Protein AF-A0A316LCI4-F1 (afdb_monomer)

Sequence (283 aa):
MISRKELQYVSTHTKDVPFPGINYAAEVMENLHAAFKAYEQKYQDKSYNFILSNGEEFTFEILAKNIAHLLGINYKGILSDYMEPVRSNLLGIKPGETVTSYDVLKIIIDRAEDIIKHDATDKSRTLLNYYKIMIRCIAFSKLSTFETFDFGCINFNKEIYHGKGLTFQGASTKFLFTPSDETITPYFMMGLKQTDEGLYIPETIMAPENFSRYLIEQTLLLPIQVIISNNDELNKICATPSEKLSLLNMYKNLIEVYKTNSFIDVFADYESTLRENKKRVVH

Secondary structure (DSSP, 8-state):
---HHHHHHHHS-GGGSPP--HHHHHHHHHHHHHHHHHHHHHTTT-EEEEEETTS-EEEE---HHHHHHHTT--HHHHTSGGGHHHIIIII---TT----HHHHHHHHHHTHHHHHHHHHH-SSS----HHHHHHHHHHHHHTS--TT---EEEE--HHHHHHTT----S---EEEEEE-S-TT--EEEEEEEE-TTS-EEEEEEE--TTGGGGTTT-EEE-EEEEEEE-SS-EEEEE--HHHHHHHHHHHHHHHHHHT---EE---SSHHHHHHHHHHHT--

Solvent-accessible surface area (backbone atoms only — not comparable to full-atom values): 15568 Å² total; per-residue (Å²): 132,78,49,74,68,46,58,60,44,47,80,46,58,41,60,81,47,80,74,82,48,71,69,57,46,50,53,28,50,53,42,46,46,52,39,50,51,49,37,60,74,62,32,54,80,30,41,37,36,39,32,31,24,64,69,53,71,50,41,37,39,62,52,62,75,39,50,27,52,42,43,41,46,58,50,70,62,53,71,29,77,91,30,42,75,52,30,34,74,74,66,64,52,51,92,91,60,91,73,54,46,43,55,53,44,50,50,51,59,78,38,40,71,63,50,51,58,45,39,73,70,40,62,88,72,32,80,70,41,53,55,28,24,39,56,18,22,56,43,44,58,77,66,58,71,79,79,74,46,71,50,43,34,34,49,45,53,64,66,61,40,41,74,71,78,44,88,77,90,72,74,49,43,34,32,42,31,30,77,43,97,28,91,62,27,51,35,29,37,37,29,26,21,70,45,99,86,62,43,28,33,66,74,41,54,49,64,45,71,62,57,60,70,77,39,51,66,22,42,34,35,43,63,44,34,40,36,40,32,44,99,88,49,77,49,79,48,66,55,46,71,65,39,48,51,52,46,53,50,51,53,52,48,50,36,64,76,60,68,38,76,45,45,77,47,58,70,65,65,53,54,53,50,53,54,53,54,62,60,66,76,70,125

pLDDT: mean 88.94, std 10.48, range [33.53, 98.56]

Mean predicted aligned error: 5.85 Å

Radius of gyration: 20.57 Å; Cα contacts (8 Å, |Δi|>4): 480; chains: 1; bounding box: 44×46×74 Å

Nearest PDB structures (foldseek):
  5lg4-assembly1_C  TM=3.396E-01  e=2.473E-01  Saccharomyces cerevisiae S288C
  7ea4-assembly1_A  TM=1.913E-01  e=1.981E+00  Cupriavidus sp. P4-10-C
  5il6-assembly1_A  TM=2.596E-01  e=3.332E+00  Pseudomonas protegens Pf-5

Foldseek 3Di:
DDDPVLQVLLPPDQLVADQPDLVLLVVLLVLLVVLVVLCVPFAPQKKKWFQWQQRDIAIEHADLLRSLVLLPFPVVLCPDPVNQVVCCPQQVQHPPRDAGSNRVSVSCSVRSVSLSVCLNPDSPNRRDSSSNNNQSSVLSVQVRHCQLQQKWKWQFDQVQLVVVVHDDPDQFRMKIKHADPDPQQRIKIWGWHADPVRHTYTPYIDRDSCVLSRQAQIEIIGTAKMWMDHPPDIDIHGDDLVSLVVVVVVVVVSCVVSVHPYHYNRPDDSVVSVVVVVVVPPD

Structure (mmCIF, N/CA/C/O backbone):
data_AF-A0A316LCI4-F1
#
_entry.id   AF-A0A316LCI4-F1
#
loop_
_atom_site.group_PDB
_atom_site.id
_atom_site.type_symbol
_atom_site.label_atom_id
_atom_site.label_alt_id
_atom_site.label_comp_id
_atom_site.label_asym_id
_atom_site.label_entity_id
_atom_site.label_seq_id
_atom_site.pdbx_PDB_ins_code
_atom_site.Cartn_x
_atom_site.Cartn_y
_atom_site.Cartn_z
_atom_site.occupancy
_atom_site.B_iso_or_equiv
_atom_site.auth_seq_id
_atom_site.auth_comp_id
_atom_site.auth_asym_id
_atom_site.auth_atom_id
_atom_site.pdbx_PDB_model_num
ATOM 1 N N . MET A 1 1 ? 16.524 -0.097 7.262 1.00 71.19 1 MET A N 1
ATOM 2 C CA . MET A 1 1 ? 16.651 1.294 7.723 1.00 71.19 1 MET A CA 1
ATOM 3 C C . MET A 1 1 ? 16.455 2.212 6.535 1.00 71.19 1 MET A C 1
ATOM 5 O O . MET A 1 1 ? 17.367 2.373 5.731 1.00 71.19 1 MET A O 1
ATOM 9 N N . ILE A 1 2 ? 15.252 2.755 6.412 1.00 83.44 2 ILE A N 1
ATOM 10 C CA . ILE A 1 2 ? 14.843 3.715 5.395 1.00 83.44 2 ILE A CA 1
ATOM 11 C C . ILE A 1 2 ? 15.422 5.076 5.780 1.00 83.44 2 ILE A C 1
ATOM 13 O O . ILE A 1 2 ? 15.211 5.580 6.884 1.00 83.44 2 ILE A O 1
ATOM 17 N N . SER A 1 3 ? 16.155 5.694 4.864 1.00 87.19 3 SER A N 1
ATOM 18 C CA . SER A 1 3 ? 16.696 7.037 5.039 1.00 87.19 3 SER A CA 1
ATOM 19 C C . SER A 1 3 ? 15.722 8.117 4.566 1.00 87.19 3 SER A C 1
ATOM 21 O O . SER A 1 3 ? 14.868 7.913 3.701 1.00 87.19 3 SER A O 1
ATOM 23 N N . ARG A 1 4 ? 15.890 9.339 5.086 1.00 87.31 4 ARG A N 1
ATOM 24 C CA . ARG A 1 4 ? 15.049 10.484 4.699 1.00 87.31 4 ARG A CA 1
ATOM 25 C C . ARG A 1 4 ? 15.149 10.800 3.209 1.00 87.31 4 ARG A C 1
ATOM 27 O O . ARG A 1 4 ? 14.182 11.227 2.590 1.00 87.31 4 ARG A O 1
ATOM 34 N N . LYS A 1 5 ? 16.328 10.564 2.635 1.00 88.75 5 LYS A N 1
ATOM 35 C CA . LYS A 1 5 ? 16.589 10.753 1.210 1.00 88.75 5 LYS A CA 1
ATOM 36 C C . LYS A 1 5 ? 15.813 9.747 0.357 1.00 88.75 5 LYS A C 1
ATOM 38 O O . LYS A 1 5 ? 15.274 10.130 -0.673 1.00 88.75 5 LYS A O 1
ATOM 43 N N . GLU A 1 6 ? 15.695 8.497 0.801 1.00 89.25 6 GLU A N 1
ATOM 44 C CA . GLU A 1 6 ? 14.884 7.491 0.104 1.00 89.25 6 GLU A CA 1
ATOM 45 C C . GLU A 1 6 ? 13.399 7.863 0.107 1.00 89.25 6 GLU A C 1
ATOM 47 O O . GLU A 1 6 ? 12.746 7.763 -0.930 1.00 89.25 6 GLU A O 1
ATOM 52 N N . LEU A 1 7 ? 12.879 8.392 1.220 1.00 89.31 7 LEU A N 1
ATOM 53 C CA . LEU A 1 7 ? 11.493 8.873 1.292 1.00 89.31 7 LEU A CA 1
ATOM 54 C C . LEU A 1 7 ? 11.208 10.021 0.322 1.00 89.31 7 LEU A C 1
ATOM 56 O O . LEU A 1 7 ? 10.153 10.037 -0.313 1.00 89.31 7 LEU A O 1
ATOM 60 N N . GLN A 1 8 ? 12.158 10.939 0.137 1.00 90.31 8 GLN A N 1
ATOM 61 C CA . GLN A 1 8 ? 12.037 12.013 -0.857 1.00 90.31 8 GLN A CA 1
ATOM 62 C C . GLN A 1 8 ? 11.912 11.465 -2.288 1.00 90.31 8 GLN A C 1
ATOM 64 O O . GLN A 1 8 ? 11.202 12.039 -3.117 1.00 90.31 8 GLN A O 1
ATOM 69 N N . TYR A 1 9 ? 12.529 10.320 -2.587 1.00 92.62 9 TYR A N 1
ATOM 70 C CA . TYR A 1 9 ? 12.403 9.690 -3.901 1.00 92.62 9 TYR A CA 1
ATOM 71 C C . TYR A 1 9 ? 11.062 8.990 -4.113 1.00 92.62 9 TYR A C 1
ATOM 73 O O . TYR A 1 9 ? 10.647 8.826 -5.261 1.00 92.62 9 TYR A O 1
ATOM 81 N N . VAL A 1 10 ? 10.330 8.636 -3.052 1.00 89.06 10 VAL A N 1
ATOM 82 C CA . VAL A 1 10 ? 9.019 7.973 -3.170 1.00 89.06 10 VAL A CA 1
ATOM 83 C C . VAL A 1 10 ? 8.005 8.858 -3.894 1.00 89.06 10 VAL A C 1
ATOM 85 O O . VAL A 1 10 ? 7.238 8.362 -4.713 1.00 89.06 10 VAL A O 1
ATOM 88 N N . SER A 1 11 ? 7.984 10.165 -3.650 1.00 84.19 11 SER A N 1
ATOM 89 C CA . SER A 1 11 ? 7.065 11.086 -4.341 1.00 84.19 11 SER A CA 1
ATOM 90 C C . SER A 1 11 ? 7.606 11.604 -5.677 1.00 84.19 11 SER A C 1
ATOM 92 O O . SER A 1 11 ? 6.854 12.189 -6.455 1.00 84.19 11 SER A O 1
ATOM 94 N N . THR A 1 12 ? 8.883 11.358 -5.972 1.00 89.38 12 THR A N 1
ATOM 95 C CA . THR A 1 12 ? 9.561 11.858 -7.172 1.00 89.38 12 THR A CA 1
ATOM 96 C C . THR A 1 12 ? 9.212 11.021 -8.413 1.00 89.38 12 THR A C 1
ATOM 98 O O . THR A 1 12 ? 8.957 9.809 -8.342 1.00 89.38 12 THR A O 1
ATOM 101 N N . HIS A 1 13 ? 9.161 11.677 -9.576 1.00 85.81 13 HIS A N 1
ATOM 102 C CA . HIS A 1 13 ? 8.916 11.019 -10.857 1.00 85.81 13 HIS A CA 1
ATOM 103 C C . HIS A 1 13 ? 10.091 10.098 -11.220 1.00 85.81 13 HIS A C 1
ATOM 105 O O . HIS A 1 13 ? 11.239 10.471 -11.020 1.00 85.81 13 HIS A O 1
ATOM 111 N N . THR A 1 14 ? 9.825 8.912 -11.782 1.00 87.69 14 THR A N 1
ATOM 112 C CA . THR A 1 14 ? 10.840 7.855 -11.980 1.00 87.69 14 THR A CA 1
ATOM 113 C C . THR A 1 14 ? 12.127 8.339 -12.658 1.00 87.69 14 THR A C 1
ATOM 115 O O . THR A 1 14 ? 13.210 8.057 -12.167 1.00 87.69 14 THR A O 1
ATOM 118 N N . LYS A 1 15 ? 12.007 9.125 -13.734 1.00 83.56 15 LYS A N 1
ATOM 119 C CA . LYS A 1 15 ? 13.141 9.697 -14.484 1.00 83.56 15 LYS A CA 1
ATOM 120 C C . LYS A 1 15 ? 14.059 10.628 -13.668 1.00 83.56 15 LYS A C 1
ATOM 122 O O . LYS A 1 15 ? 15.204 10.835 -14.046 1.00 83.56 15 LYS A O 1
ATOM 127 N N . ASP A 1 16 ? 13.540 11.223 -12.594 1.00 88.75 16 ASP A N 1
ATOM 128 C CA . ASP A 1 16 ? 14.247 12.212 -11.771 1.00 88.75 16 ASP A CA 1
ATOM 129 C C . ASP A 1 16 ? 14.875 11.559 -10.522 1.00 88.75 16 ASP A C 1
ATOM 131 O O . ASP A 1 16 ? 15.477 12.233 -9.685 1.00 88.75 16 ASP A O 1
ATOM 135 N N . VAL A 1 17 ? 14.736 10.237 -10.382 1.00 91.81 17 VAL A N 1
ATOM 136 C CA . VAL A 1 17 ? 15.286 9.452 -9.277 1.00 91.81 17 VAL A CA 1
ATOM 137 C C . VAL A 1 17 ? 16.586 8.782 -9.726 1.00 91.81 17 VAL A C 1
ATOM 139 O O . VAL A 1 17 ? 16.614 8.144 -10.778 1.00 91.81 17 VAL A O 1
ATOM 142 N N . PRO A 1 18 ? 17.683 8.891 -8.955 1.00 92.56 18 PRO A N 1
ATOM 143 C CA . PRO A 1 18 ? 18.926 8.222 -9.311 1.00 92.56 18 PRO A CA 1
ATOM 144 C C . PRO A 1 18 ? 18.785 6.702 -9.212 1.00 92.56 18 PRO A C 1
ATOM 146 O O . PRO A 1 18 ? 18.167 6.181 -8.285 1.00 92.56 18 PRO A O 1
ATOM 149 N N . PHE A 1 19 ? 19.429 5.987 -10.134 1.00 95.12 19 PHE A N 1
ATOM 150 C CA . PHE A 1 19 ? 19.558 4.537 -10.040 1.00 95.12 19 PHE A CA 1
ATOM 151 C C . PHE A 1 19 ? 20.345 4.159 -8.766 1.00 95.12 19 PHE A C 1
ATOM 153 O O . PHE A 1 19 ? 21.436 4.700 -8.556 1.00 95.12 19 PHE A O 1
ATOM 160 N N . PRO A 1 20 ? 19.833 3.246 -7.918 1.00 94.56 20 PRO A N 1
ATOM 161 C CA . PRO A 1 20 ? 20.415 2.968 -6.601 1.00 94.56 20 PRO A CA 1
ATOM 162 C C . PRO A 1 20 ? 21.668 2.078 -6.646 1.00 94.56 20 PRO A C 1
ATOM 164 O O . PRO A 1 20 ? 22.324 1.890 -5.624 1.00 94.56 20 PRO A O 1
ATOM 167 N N . GLY A 1 21 ? 22.004 1.526 -7.814 1.00 96.06 21 GLY A N 1
ATOM 168 C CA . GLY A 1 21 ? 23.019 0.487 -7.971 1.00 96.06 21 GLY A CA 1
ATOM 169 C C . GLY A 1 21 ? 22.390 -0.901 -8.100 1.00 96.06 21 GLY A C 1
ATOM 170 O O . GLY A 1 21 ? 21.294 -1.154 -7.605 1.00 96.06 21 GLY A O 1
ATOM 171 N N . ILE A 1 22 ? 23.101 -1.805 -8.781 1.00 97.38 22 ILE A N 1
ATOM 172 C CA . ILE A 1 22 ? 22.582 -3.124 -9.180 1.00 97.38 22 ILE A CA 1
ATOM 173 C C . ILE A 1 22 ? 22.151 -3.958 -7.967 1.00 97.38 22 ILE A C 1
ATOM 175 O O . ILE A 1 22 ? 21.084 -4.557 -8.003 1.00 97.38 22 ILE A O 1
ATOM 179 N N . ASN A 1 23 ? 22.932 -3.952 -6.882 1.00 97.50 23 ASN A N 1
ATOM 180 C CA . ASN A 1 23 ? 22.638 -4.768 -5.700 1.00 97.50 23 ASN A CA 1
ATOM 181 C C . ASN A 1 23 ? 21.333 -4.346 -5.013 1.00 97.50 23 ASN A C 1
ATOM 183 O O . ASN A 1 23 ? 20.490 -5.190 -4.736 1.00 97.50 23 ASN A O 1
ATOM 187 N N . TYR A 1 24 ? 21.140 -3.039 -4.800 1.00 96.88 24 TYR A N 1
ATOM 188 C CA . TYR A 1 24 ? 19.895 -2.523 -4.228 1.00 96.88 24 TYR A CA 1
ATOM 189 C C . TYR A 1 24 ? 18.719 -2.799 -5.170 1.00 96.88 24 TYR A C 1
ATOM 191 O O . TYR A 1 24 ? 17.654 -3.213 -4.736 1.00 96.88 24 TYR A O 1
ATOM 199 N N . ALA A 1 25 ? 18.908 -2.603 -6.479 1.00 98.06 25 ALA A N 1
ATOM 200 C CA . ALA A 1 25 ? 17.871 -2.876 -7.467 1.00 98.06 25 ALA A CA 1
ATOM 201 C C . ALA A 1 25 ? 17.444 -4.357 -7.472 1.00 98.06 25 ALA A C 1
ATOM 203 O O . ALA A 1 25 ? 16.250 -4.639 -7.528 1.00 98.06 25 ALA A O 1
ATOM 204 N N . ALA A 1 26 ? 18.391 -5.292 -7.352 1.00 98.31 26 ALA A N 1
ATOM 205 C CA . ALA A 1 26 ? 18.110 -6.722 -7.243 1.00 98.31 26 ALA A CA 1
ATOM 206 C C . ALA A 1 26 ? 17.319 -7.055 -5.967 1.00 98.31 26 ALA A C 1
ATOM 208 O O . ALA A 1 26 ? 16.273 -7.694 -6.053 1.00 98.31 26 ALA A O 1
ATOM 209 N N . GLU A 1 27 ? 17.743 -6.531 -4.813 1.00 98.12 27 GLU A N 1
ATOM 210 C CA . GLU A 1 27 ? 17.030 -6.696 -3.537 1.00 98.12 27 GLU A CA 1
ATOM 211 C C . GLU A 1 27 ? 15.587 -6.163 -3.615 1.00 98.12 27 GLU A C 1
ATOM 213 O O . GLU A 1 27 ? 14.647 -6.773 -3.101 1.00 98.12 27 GLU A O 1
ATOM 218 N N . VAL A 1 28 ? 15.377 -5.038 -4.303 1.00 98.19 28 VAL A N 1
ATOM 219 C CA . VAL A 1 28 ? 14.035 -4.489 -4.544 1.00 98.19 28 VAL A CA 1
ATOM 220 C C . VAL A 1 28 ? 13.173 -5.438 -5.366 1.00 98.19 28 VAL A C 1
ATOM 222 O O . VAL A 1 28 ? 11.995 -5.605 -5.051 1.00 98.19 28 VAL A O 1
ATOM 225 N N . MET A 1 29 ? 13.730 -6.064 -6.402 1.00 98.50 29 MET A N 1
ATOM 226 C CA . MET A 1 29 ? 12.985 -7.010 -7.236 1.00 98.50 29 MET A CA 1
ATOM 227 C C . MET A 1 29 ? 12.640 -8.296 -6.476 1.00 98.50 29 MET A C 1
ATOM 229 O O . MET A 1 29 ? 11.535 -8.816 -6.637 1.00 98.50 29 MET A O 1
ATOM 233 N N . GLU A 1 30 ? 13.518 -8.764 -5.587 1.00 98.19 30 GLU A N 1
ATOM 234 C CA . GLU A 1 30 ? 13.222 -9.873 -4.671 1.00 98.19 30 GLU A CA 1
ATOM 235 C C . GLU A 1 30 ? 12.069 -9.525 -3.719 1.00 98.19 30 GLU A C 1
ATOM 237 O O . GLU A 1 30 ? 11.109 -10.291 -3.596 1.00 98.19 30 GLU A O 1
ATOM 242 N N . ASN A 1 31 ? 12.106 -8.339 -3.103 1.00 97.75 31 ASN A N 1
ATOM 243 C CA . ASN A 1 31 ? 11.032 -7.856 -2.229 1.00 97.75 31 ASN A CA 1
ATOM 244 C C . ASN A 1 31 ? 9.708 -7.671 -2.984 1.00 97.75 31 ASN A C 1
ATOM 246 O O . ASN A 1 31 ? 8.646 -8.007 -2.457 1.00 97.75 31 ASN A O 1
ATOM 250 N N . LEU A 1 32 ? 9.758 -7.177 -4.225 1.00 98.56 32 LEU A N 1
ATOM 251 C CA . LEU A 1 32 ? 8.590 -7.046 -5.095 1.00 98.56 32 LEU A CA 1
ATOM 252 C C . LEU A 1 32 ? 7.962 -8.408 -5.394 1.00 98.56 32 LEU A C 1
ATOM 254 O O . LEU A 1 32 ? 6.746 -8.566 -5.269 1.00 98.56 32 LEU A O 1
ATOM 258 N N . HIS A 1 33 ? 8.782 -9.399 -5.745 1.00 98.38 33 HIS A N 1
ATOM 259 C CA . HIS A 1 33 ? 8.310 -10.754 -6.001 1.00 98.38 33 HIS A CA 1
ATOM 260 C C . HIS A 1 33 ? 7.708 -11.384 -4.737 1.00 98.38 33 HIS A C 1
ATOM 262 O O . HIS A 1 33 ? 6.612 -11.943 -4.796 1.00 98.38 33 HIS A O 1
ATOM 268 N N . ALA A 1 34 ? 8.357 -11.235 -3.579 1.00 97.31 34 ALA A N 1
ATOM 269 C CA . ALA A 1 34 ? 7.839 -11.732 -2.306 1.00 97.31 34 ALA A CA 1
ATOM 270 C C . ALA A 1 34 ? 6.498 -11.079 -1.925 1.00 97.31 34 ALA A C 1
ATOM 272 O O . ALA A 1 34 ? 5.560 -11.775 -1.530 1.00 97.31 34 ALA A O 1
ATOM 273 N N . ALA A 1 35 ? 6.366 -9.760 -2.096 1.00 97.00 35 ALA A N 1
ATOM 274 C CA . ALA A 1 35 ? 5.118 -9.042 -1.849 1.00 97.00 35 ALA A CA 1
ATOM 275 C C . ALA A 1 35 ? 4.002 -9.483 -2.809 1.00 97.00 35 ALA A C 1
ATOM 277 O O . ALA A 1 35 ? 2.860 -9.673 -2.388 1.00 97.00 35 ALA A O 1
ATOM 278 N N . PHE A 1 36 ? 4.327 -9.715 -4.082 1.00 97.50 36 PHE A N 1
ATOM 279 C CA . PHE A 1 36 ? 3.373 -10.247 -5.050 1.00 97.50 36 PHE A CA 1
ATOM 280 C C . PHE A 1 36 ? 2.933 -11.678 -4.708 1.00 97.50 36 PHE A C 1
ATOM 282 O O . PHE A 1 36 ? 1.743 -11.978 -4.755 1.00 97.50 36 PHE A O 1
ATOM 289 N N . LYS A 1 37 ? 3.848 -12.542 -4.257 1.00 96.25 37 LYS A N 1
ATOM 290 C CA . LYS A 1 37 ? 3.499 -13.885 -3.763 1.00 96.25 37 LYS A CA 1
ATOM 291 C C . LYS A 1 37 ? 2.614 -13.836 -2.523 1.00 96.25 37 LYS A C 1
ATOM 293 O O . LYS A 1 37 ? 1.661 -14.604 -2.429 1.00 96.25 37 LYS A O 1
ATOM 298 N N . ALA A 1 38 ? 2.880 -12.913 -1.600 1.00 94.69 38 ALA A N 1
ATOM 299 C CA . ALA A 1 38 ? 2.015 -12.691 -0.446 1.00 94.69 38 ALA A CA 1
ATOM 300 C C . ALA A 1 38 ? 0.610 -12.236 -0.873 1.00 94.69 38 ALA A C 1
ATOM 302 O O . ALA A 1 38 ? -0.372 -12.697 -0.297 1.00 94.69 38 ALA A O 1
ATOM 303 N N . TYR A 1 39 ? 0.501 -11.396 -1.908 1.00 95.38 39 TYR A N 1
ATOM 304 C CA . TYR A 1 39 ? -0.782 -11.053 -2.522 1.00 95.38 39 TYR A CA 1
ATOM 305 C C . TYR A 1 39 ? -1.520 -12.286 -3.058 1.00 95.38 39 TYR A C 1
ATOM 307 O O . TYR A 1 39 ? -2.653 -12.525 -2.644 1.00 95.38 39 TYR A O 1
ATOM 315 N N . GLU A 1 40 ? -0.878 -13.089 -3.911 1.00 94.81 40 GLU A N 1
ATOM 316 C CA . GLU A 1 40 ? -1.489 -14.297 -4.491 1.00 94.81 40 GLU A CA 1
ATOM 317 C C . GLU A 1 40 ? -1.960 -15.274 -3.401 1.00 94.81 40 GLU A C 1
ATOM 319 O O . GLU A 1 40 ? -3.042 -15.843 -3.480 1.00 94.81 40 GLU A O 1
ATOM 324 N N . GLN A 1 41 ? -1.169 -15.447 -2.342 1.00 92.00 41 GLN A N 1
ATOM 325 C CA . GLN A 1 41 ? -1.480 -16.400 -1.277 1.00 92.00 41 GLN A CA 1
ATOM 326 C C . GLN A 1 41 ? -2.550 -15.896 -0.309 1.00 92.00 41 GLN A C 1
ATOM 328 O O . GLN A 1 41 ? -3.396 -16.673 0.140 1.00 92.00 41 GLN A O 1
ATOM 333 N N . LYS A 1 42 ? -2.496 -14.618 0.074 1.00 90.81 42 LYS A N 1
ATOM 334 C CA . LYS A 1 42 ? -3.293 -14.089 1.188 1.00 90.81 42 LYS A CA 1
ATOM 335 C C . LYS A 1 42 ? -4.494 -13.286 0.727 1.00 90.81 42 LYS A C 1
ATOM 337 O O . LYS A 1 42 ? -5.510 -13.375 1.387 1.00 90.81 42 LYS A O 1
ATOM 342 N N . TYR A 1 43 ? -4.421 -12.590 -0.402 1.00 93.25 43 TYR A N 1
ATOM 343 C CA . TYR A 1 43 ? -5.410 -11.578 -0.784 1.00 93.25 43 TYR A CA 1
ATOM 344 C C . TYR A 1 43 ? -6.172 -11.865 -2.068 1.00 93.25 43 TYR A C 1
ATOM 346 O O . TYR A 1 43 ? -7.296 -11.392 -2.217 1.00 93.25 43 TYR A O 1
ATOM 354 N N . GLN A 1 44 ? -5.560 -12.575 -3.010 1.00 93.50 44 GLN A N 1
ATOM 355 C CA . GLN A 1 44 ? -6.201 -12.868 -4.281 1.00 93.50 44 GLN A CA 1
ATOM 356 C C . GLN A 1 44 ? -7.491 -13.666 -4.056 1.00 93.50 44 GLN A C 1
ATOM 358 O O . GLN A 1 44 ? -7.495 -14.650 -3.316 1.00 93.50 44 GLN A O 1
ATOM 363 N N . ASP A 1 45 ? -8.574 -13.195 -4.681 1.00 92.81 45 ASP A N 1
ATOM 364 C CA . ASP A 1 45 ? -9.917 -13.782 -4.622 1.00 92.81 45 ASP A CA 1
ATOM 365 C C . ASP A 1 45 ? -10.464 -13.961 -3.190 1.00 92.81 45 ASP A C 1
ATOM 367 O O . ASP A 1 45 ? -11.263 -14.860 -2.915 1.00 92.81 45 ASP A O 1
ATOM 371 N N . LYS A 1 46 ? -10.024 -13.094 -2.266 1.00 93.19 46 LYS A N 1
ATOM 372 C CA . LYS A 1 46 ? -10.430 -13.089 -0.858 1.00 93.19 46 LYS A CA 1
ATOM 373 C C . LYS A 1 46 ? -10.979 -11.736 -0.438 1.00 93.19 46 LYS A C 1
ATOM 375 O O . LYS A 1 46 ? -10.416 -10.694 -0.771 1.00 93.19 46 LYS A O 1
ATOM 380 N N . SER A 1 47 ? -12.028 -11.783 0.376 1.00 94.00 47 SER A N 1
ATOM 381 C CA . SER A 1 47 ? -12.671 -10.621 0.979 1.00 94.00 47 SER A CA 1
ATOM 382 C C . SER A 1 47 ? -12.495 -10.632 2.493 1.00 94.00 47 SER A C 1
ATOM 384 O O . SER A 1 47 ? -12.636 -11.675 3.136 1.00 94.00 47 SER A O 1
ATOM 386 N N . TYR A 1 48 ? -12.182 -9.472 3.061 1.00 94.62 48 TYR A N 1
ATOM 387 C CA . TYR A 1 48 ? -11.928 -9.284 4.486 1.00 94.62 48 TYR A CA 1
ATOM 388 C C . TYR A 1 48 ? -12.990 -8.363 5.071 1.00 94.62 48 TYR A C 1
ATOM 390 O O . TYR A 1 48 ? -12.975 -7.158 4.828 1.00 94.62 48 TYR A O 1
ATOM 398 N N . ASN A 1 49 ? -13.901 -8.906 5.866 1.00 94.94 49 ASN A N 1
ATOM 399 C CA . ASN A 1 49 ? -14.846 -8.106 6.629 1.00 94.94 49 ASN A CA 1
ATOM 400 C C . ASN A 1 49 ? -14.257 -7.816 8.017 1.00 94.94 49 ASN A C 1
ATOM 402 O O . ASN A 1 49 ? -14.045 -8.721 8.827 1.00 94.94 49 ASN A O 1
ATOM 406 N N . PHE A 1 50 ? -13.940 -6.549 8.260 1.00 94.38 50 PHE A N 1
ATOM 407 C CA . PHE A 1 50 ? -13.445 -6.058 9.537 1.00 94.38 50 PHE A CA 1
ATOM 408 C C . PHE A 1 50 ? -14.608 -5.612 10.407 1.00 94.38 50 PHE A C 1
ATOM 410 O O . PHE A 1 50 ? -15.460 -4.861 9.942 1.00 94.38 50 PHE A O 1
ATOM 417 N N . ILE A 1 51 ? -14.561 -5.976 11.686 1.00 92.75 51 ILE A N 1
ATOM 418 C CA . ILE A 1 51 ? -15.430 -5.430 12.729 1.00 92.75 51 ILE A CA 1
ATOM 419 C C . ILE A 1 51 ? -14.562 -4.609 13.679 1.00 92.75 51 ILE A C 1
ATOM 421 O O . ILE A 1 51 ? -13.521 -5.079 14.161 1.00 92.75 51 ILE A O 1
ATOM 425 N N . LEU A 1 52 ? -14.986 -3.375 13.935 1.00 92.12 52 LEU A N 1
ATOM 426 C CA . LEU A 1 52 ? -14.256 -2.382 14.715 1.00 92.12 52 LEU A CA 1
ATOM 427 C C . LEU A 1 52 ? -14.842 -2.200 16.123 1.00 92.12 52 LEU A C 1
ATOM 429 O O . LEU A 1 52 ? -15.946 -2.635 16.442 1.00 92.12 52 LEU A O 1
ATOM 433 N N . SER A 1 53 ? -14.092 -1.521 16.988 1.00 88.62 53 SER A N 1
ATOM 434 C CA . SER A 1 53 ? -14.402 -1.326 18.409 1.00 88.62 53 SER A CA 1
ATOM 435 C C . SER A 1 53 ? -15.689 -0.555 18.709 1.00 88.62 53 SER A C 1
ATOM 437 O O . SER A 1 53 ? -16.204 -0.648 19.827 1.00 88.62 53 SER A O 1
ATOM 439 N N . ASN A 1 54 ? -16.216 0.183 17.734 1.00 87.94 54 ASN A N 1
ATOM 440 C CA . ASN A 1 54 ? -17.497 0.883 17.813 1.00 87.94 54 ASN A CA 1
ATOM 441 C C . ASN A 1 54 ? -18.660 0.105 17.162 1.00 87.94 54 ASN A C 1
ATOM 443 O O . ASN A 1 54 ? -19.772 0.618 17.095 1.00 87.94 54 ASN A O 1
ATOM 447 N N . GLY A 1 55 ? -18.412 -1.124 16.698 1.00 88.38 55 GLY A N 1
ATOM 448 C CA . GLY A 1 55 ? -19.387 -1.955 15.990 1.00 88.38 55 GLY A CA 1
ATOM 449 C C . GLY A 1 55 ? -19.493 -1.667 14.493 1.00 88.38 55 GLY A C 1
ATOM 450 O O . GLY A 1 55 ? -20.295 -2.308 13.825 1.00 88.38 55 GLY A O 1
ATOM 451 N N . GLU A 1 56 ? -18.708 -0.729 13.952 1.00 91.88 56 GLU A N 1
ATOM 452 C CA . GLU A 1 56 ? -18.634 -0.521 12.507 1.00 91.88 56 GLU A CA 1
ATOM 453 C C . GLU A 1 56 ? -18.065 -1.765 11.814 1.00 91.88 56 GLU A C 1
ATOM 455 O O . GLU A 1 56 ? -17.056 -2.326 12.252 1.00 91.88 56 GLU A O 1
ATOM 460 N N . GLU A 1 57 ? -18.694 -2.146 10.702 1.00 94.31 57 GLU A N 1
ATOM 461 C CA . GLU A 1 57 ? -18.233 -3.220 9.831 1.00 94.31 57 GLU A CA 1
ATOM 462 C C . GLU A 1 57 ? -17.903 -2.672 8.445 1.00 94.31 57 GLU A C 1
ATOM 464 O O . GLU A 1 57 ? -18.643 -1.851 7.896 1.00 94.31 57 GLU A O 1
ATOM 469 N N . PHE A 1 58 ? -16.811 -3.141 7.848 1.00 95.38 58 PHE A N 1
ATOM 470 C CA . PHE A 1 58 ? -16.518 -2.841 6.451 1.00 95.38 58 PHE A CA 1
ATOM 471 C C . PHE A 1 58 ? -15.847 -4.016 5.753 1.00 95.38 58 PHE A C 1
ATOM 473 O O . PHE A 1 58 ? -15.037 -4.734 6.334 1.00 95.38 58 PHE A O 1
ATOM 480 N N . THR A 1 59 ? -16.175 -4.184 4.474 1.00 95.81 59 THR A N 1
ATOM 481 C CA . THR A 1 59 ? -15.582 -5.217 3.621 1.00 95.81 59 THR A CA 1
ATOM 482 C C . THR A 1 59 ? -14.431 -4.621 2.823 1.00 95.81 59 THR A C 1
ATOM 484 O O . THR A 1 59 ? -14.572 -3.535 2.261 1.00 95.81 59 THR A O 1
ATOM 487 N N . PHE A 1 60 ? -13.299 -5.314 2.789 1.00 95.06 60 PHE A N 1
ATOM 488 C CA . PHE A 1 60 ? -12.054 -4.901 2.155 1.00 95.06 60 PHE A CA 1
ATOM 489 C C . PHE A 1 60 ? -11.543 -5.961 1.182 1.00 95.06 60 PHE A C 1
ATOM 491 O O . PHE A 1 60 ? -11.460 -7.139 1.528 1.00 95.06 60 PHE A O 1
ATOM 498 N N . GLU A 1 61 ? -11.106 -5.516 0.004 1.00 95.38 61 GLU A N 1
ATOM 499 C CA . GLU A 1 61 ? -10.484 -6.371 -1.008 1.00 95.38 61 GLU A CA 1
ATOM 500 C C . GLU A 1 61 ? -9.298 -5.689 -1.686 1.00 95.38 61 GLU A C 1
ATOM 502 O O . GLU A 1 61 ? -9.314 -4.489 -1.979 1.00 95.38 61 GLU A O 1
ATOM 507 N N . ILE A 1 62 ? -8.282 -6.485 -2.026 1.00 95.50 62 ILE A N 1
ATOM 508 C CA . ILE A 1 62 ? -7.209 -6.061 -2.927 1.00 95.50 62 ILE A CA 1
ATOM 509 C C . ILE A 1 62 ? -7.478 -6.653 -4.309 1.00 95.50 62 ILE A C 1
ATOM 511 O O . ILE A 1 62 ? -7.137 -7.796 -4.607 1.00 95.50 62 ILE A O 1
ATOM 515 N N . LEU A 1 63 ? -8.068 -5.855 -5.194 1.00 94.69 63 LEU A N 1
ATOM 516 C CA . LEU A 1 63 ? -8.344 -6.304 -6.558 1.00 94.69 63 LEU A CA 1
ATOM 517 C C . LEU A 1 63 ? -7.048 -6.373 -7.382 1.00 94.69 63 LEU A C 1
ATOM 519 O O . LEU A 1 63 ? -6.139 -5.554 -7.206 1.00 94.69 63 LEU A O 1
ATOM 523 N N . ALA A 1 64 ? -6.992 -7.279 -8.362 1.00 95.38 64 ALA A N 1
ATOM 524 C CA . ALA A 1 64 ? -5.833 -7.442 -9.250 1.00 95.38 64 ALA A CA 1
ATOM 525 C C . ALA A 1 64 ? -5.426 -6.130 -9.949 1.00 95.38 64 ALA A C 1
ATOM 527 O O . ALA A 1 64 ? -4.246 -5.842 -10.133 1.00 95.38 64 ALA A O 1
ATOM 528 N N . LYS A 1 65 ? -6.394 -5.258 -10.263 1.00 93.88 65 LYS A N 1
ATOM 529 C CA . LYS A 1 65 ? -6.117 -3.941 -10.860 1.00 93.88 65 LYS A CA 1
ATOM 530 C C . LYS A 1 65 ? -5.353 -2.985 -9.929 1.00 93.88 65 LYS A C 1
ATOM 532 O O . LYS A 1 65 ? -4.713 -2.050 -10.418 1.00 93.88 65 LYS A O 1
ATOM 537 N N . ASN A 1 66 ? -5.418 -3.195 -8.612 1.00 93.31 66 ASN A N 1
ATOM 538 C CA . ASN A 1 66 ? -4.803 -2.340 -7.598 1.00 93.31 66 ASN A CA 1
ATOM 539 C C . ASN A 1 66 ? -3.345 -2.731 -7.308 1.00 93.31 66 ASN A C 1
ATOM 541 O O . ASN A 1 66 ? -2.527 -1.834 -7.098 1.00 93.31 66 ASN A O 1
ATOM 545 N N . ILE A 1 67 ? -2.999 -4.026 -7.321 1.00 95.94 67 ILE A N 1
ATOM 546 C CA . ILE A 1 67 ? -1.742 -4.525 -6.730 1.00 95.94 67 ILE A CA 1
ATOM 547 C C . ILE A 1 67 ? -0.481 -3.886 -7.325 1.00 95.94 67 ILE A C 1
ATOM 549 O O . ILE A 1 67 ? 0.390 -3.451 -6.577 1.00 95.94 67 ILE A O 1
ATOM 553 N N . ALA A 1 68 ? -0.411 -3.716 -8.649 1.00 96.62 68 ALA A N 1
ATOM 554 C CA . ALA A 1 68 ? 0.741 -3.089 -9.297 1.00 96.62 68 ALA A CA 1
ATOM 555 C C . ALA A 1 68 ? 0.999 -1.677 -8.756 1.00 96.62 68 ALA A C 1
ATOM 557 O O . ALA A 1 68 ? 2.122 -1.336 -8.387 1.00 96.62 68 ALA A O 1
ATOM 558 N N . HIS A 1 69 ? -0.059 -0.866 -8.635 1.00 95.06 69 HIS A N 1
ATOM 559 C CA . HIS A 1 69 ? 0.066 0.458 -8.043 1.00 95.06 69 HIS A CA 1
ATOM 560 C C . HIS A 1 69 ? 0.491 0.361 -6.577 1.00 95.06 69 HIS A C 1
ATOM 562 O O . HIS A 1 69 ? 1.418 1.064 -6.180 1.00 95.06 69 HIS A O 1
ATOM 568 N N . LEU A 1 70 ? -0.137 -0.504 -5.778 1.00 95.62 70 LEU A N 1
ATOM 569 C CA . LEU A 1 70 ? 0.178 -0.638 -4.351 1.00 95.62 70 LEU A CA 1
ATOM 570 C C . LEU A 1 70 ? 1.636 -1.004 -4.097 1.00 95.62 70 LEU A C 1
ATOM 572 O O . LEU A 1 70 ? 2.214 -0.456 -3.167 1.00 95.62 70 LEU A O 1
ATOM 576 N N . LEU A 1 71 ? 2.239 -1.828 -4.956 1.00 96.69 71 LEU A N 1
ATOM 577 C CA . LEU A 1 71 ? 3.654 -2.212 -4.885 1.00 96.69 71 LEU A CA 1
ATOM 578 C C . LEU A 1 71 ? 4.601 -1.194 -5.548 1.00 96.69 71 LEU A C 1
ATOM 580 O O . LEU A 1 71 ? 5.806 -1.403 -5.615 1.00 96.69 71 LEU A O 1
ATOM 584 N N . GLY A 1 72 ? 4.080 -0.055 -6.008 1.00 95.75 72 GLY A N 1
ATOM 585 C CA . GLY A 1 72 ? 4.881 1.072 -6.493 1.00 95.75 72 GLY A CA 1
ATOM 586 C C . GLY A 1 72 ? 5.133 1.102 -7.995 1.00 95.75 72 GLY A C 1
ATOM 587 O O . GLY A 1 72 ? 5.847 1.992 -8.462 1.00 95.75 72 GLY A O 1
ATOM 588 N N . ILE A 1 73 ? 4.511 0.209 -8.765 1.00 96.38 73 ILE A N 1
ATOM 589 C CA . ILE A 1 73 ? 4.637 0.174 -10.221 1.00 96.38 73 ILE A CA 1
ATOM 590 C C . ILE A 1 73 ? 3.776 1.267 -10.857 1.00 96.38 73 ILE A C 1
ATOM 592 O O . ILE A 1 73 ? 2.546 1.291 -10.746 1.00 96.38 73 ILE A O 1
ATOM 596 N N . ASN A 1 74 ? 4.426 2.168 -11.595 1.00 93.25 74 ASN A N 1
ATOM 597 C CA . ASN A 1 74 ? 3.752 3.170 -12.417 1.00 93.25 74 ASN A CA 1
ATOM 598 C C . ASN A 1 74 ? 3.360 2.587 -13.785 1.00 93.25 74 ASN A C 1
ATOM 600 O O . ASN A 1 74 ? 3.873 3.012 -14.821 1.00 93.25 74 ASN A O 1
ATOM 604 N N . TYR A 1 75 ? 2.445 1.613 -13.796 1.00 93.50 75 TYR A N 1
ATOM 605 C CA . TYR A 1 75 ? 2.055 0.907 -15.024 1.00 93.50 75 TYR A CA 1
ATOM 606 C C . TYR A 1 75 ? 1.528 1.861 -16.112 1.00 93.50 75 TYR A C 1
ATOM 608 O O . TYR A 1 75 ? 1.814 1.661 -17.285 1.00 93.50 75 TYR A O 1
ATOM 616 N N . LYS A 1 76 ? 0.833 2.949 -15.738 1.00 92.31 76 LYS A N 1
ATOM 617 C CA . LYS A 1 76 ? 0.369 3.975 -16.691 1.00 92.31 76 LYS A CA 1
ATOM 618 C C . LYS A 1 76 ? 1.529 4.666 -17.409 1.00 92.31 76 LYS A C 1
ATOM 620 O O . LYS A 1 76 ? 1.440 4.918 -18.604 1.00 92.31 76 LYS A O 1
ATOM 625 N N . GLY A 1 77 ? 2.611 4.964 -16.688 1.00 91.69 77 GLY A N 1
ATOM 626 C CA . GLY A 1 77 ? 3.828 5.518 -17.282 1.00 91.69 77 GLY A CA 1
ATOM 627 C C . GLY A 1 77 ? 4.500 4.527 -18.232 1.00 91.69 77 GLY A C 1
ATOM 628 O O . GLY A 1 77 ? 4.872 4.901 -19.339 1.00 91.69 77 GLY A O 1
ATOM 629 N N . ILE A 1 78 ? 4.583 3.255 -17.836 1.00 92.81 78 ILE A N 1
ATOM 630 C CA . ILE A 1 78 ? 5.175 2.175 -18.644 1.00 92.81 78 ILE A CA 1
ATOM 631 C C . ILE A 1 78 ? 4.376 1.931 -19.935 1.00 92.81 78 ILE A C 1
ATOM 633 O O . ILE A 1 78 ? 4.959 1.728 -20.997 1.00 92.81 78 ILE A O 1
ATOM 637 N N . LEU A 1 79 ? 3.046 2.008 -19.866 1.00 92.44 79 LEU A N 1
ATOM 638 C CA . LEU A 1 79 ? 2.148 1.851 -21.014 1.00 92.44 79 LEU A CA 1
ATOM 639 C C . LEU A 1 79 ? 1.968 3.141 -21.835 1.00 92.44 79 LEU A C 1
ATOM 641 O O . LEU A 1 79 ? 1.227 3.139 -22.814 1.00 92.44 79 LEU A O 1
ATOM 645 N N . SER A 1 80 ? 2.637 4.241 -21.479 1.00 91.56 80 SER A N 1
ATOM 646 C CA . SER A 1 80 ? 2.569 5.487 -22.251 1.00 91.56 80 SER A CA 1
ATOM 647 C C . SER A 1 80 ? 3.307 5.374 -23.585 1.00 91.56 80 SER A C 1
ATOM 649 O O . SER A 1 80 ? 4.289 4.638 -23.696 1.00 91.56 80 SER A O 1
ATOM 651 N N . ASP A 1 81 ? 2.883 6.143 -24.589 1.00 90.31 81 ASP A N 1
ATOM 652 C CA . ASP A 1 81 ? 3.516 6.157 -25.919 1.00 90.31 81 ASP A CA 1
ATOM 653 C C . ASP A 1 81 ? 4.998 6.541 -25.870 1.00 90.31 81 ASP A C 1
ATOM 655 O O . ASP A 1 81 ? 5.806 6.019 -26.633 1.00 90.31 81 ASP A O 1
ATOM 659 N N . TYR A 1 82 ? 5.385 7.386 -24.909 1.00 89.19 82 TYR A N 1
ATOM 660 C CA . TYR A 1 82 ? 6.784 7.742 -24.668 1.00 89.19 82 TYR A CA 1
ATOM 661 C C . TYR A 1 82 ? 7.671 6.516 -24.383 1.00 89.19 82 TYR A C 1
ATOM 663 O O . TYR A 1 82 ? 8.836 6.478 -24.788 1.00 89.19 82 TYR A O 1
ATOM 671 N N . MET A 1 83 ? 7.114 5.513 -23.700 1.00 91.38 83 MET A N 1
ATOM 672 C CA . MET A 1 83 ? 7.805 4.284 -23.312 1.00 91.38 83 MET A CA 1
ATOM 673 C C . MET A 1 83 ? 7.683 3.169 -24.354 1.00 91.38 83 MET A C 1
ATOM 675 O O . MET A 1 83 ? 8.221 2.089 -24.122 1.00 91.38 83 MET A O 1
ATOM 679 N N . GLU A 1 84 ? 7.025 3.405 -25.497 1.00 92.38 84 GLU A N 1
ATOM 680 C CA . GLU A 1 84 ? 6.787 2.377 -26.520 1.00 92.38 84 GLU A CA 1
ATOM 681 C C . GLU A 1 84 ? 8.065 1.621 -26.929 1.00 92.38 84 GLU A C 1
ATOM 683 O O . GLU A 1 84 ? 8.068 0.393 -26.828 1.00 92.38 84 GLU A O 1
ATOM 688 N N . PRO A 1 85 ? 9.194 2.278 -27.259 1.00 91.06 85 PRO A N 1
ATOM 689 C CA . PRO A 1 85 ? 10.358 1.535 -27.733 1.00 91.06 85 PRO A CA 1
ATOM 690 C C . PRO A 1 85 ? 10.967 0.642 -26.650 1.00 91.06 85 PRO A C 1
ATOM 692 O O . PRO A 1 85 ? 11.551 -0.396 -26.951 1.00 91.06 85 PRO A O 1
ATOM 695 N N . VAL A 1 86 ? 10.841 1.036 -25.379 1.00 91.88 86 VAL A N 1
ATOM 696 C CA . VAL A 1 86 ? 11.337 0.241 -24.251 1.00 91.88 86 VAL A CA 1
ATOM 697 C C . VAL A 1 86 ? 10.357 -0.881 -23.935 1.00 91.88 86 VAL A C 1
ATOM 699 O O . VAL A 1 86 ? 10.783 -2.024 -23.826 1.00 91.88 86 VAL A O 1
ATOM 702 N N . ARG A 1 87 ? 9.045 -0.621 -23.858 1.00 92.44 87 ARG A N 1
ATOM 703 C CA . ARG A 1 87 ? 8.063 -1.675 -23.542 1.00 92.44 87 ARG A CA 1
ATOM 704 C C . ARG A 1 87 ? 8.013 -2.757 -24.627 1.00 92.44 87 ARG A C 1
ATOM 706 O O . ARG A 1 87 ? 7.958 -3.934 -24.287 1.00 92.44 87 ARG A O 1
ATOM 713 N N . SER A 1 88 ? 8.120 -2.398 -25.906 1.00 92.94 88 SER A N 1
ATOM 714 C CA . SER A 1 88 ? 8.082 -3.370 -27.004 1.00 92.94 88 SER A CA 1
ATOM 715 C C . SER A 1 88 ? 9.324 -4.262 -27.009 1.00 92.94 88 SER A C 1
ATOM 717 O O . SER A 1 88 ? 9.206 -5.483 -27.082 1.00 92.94 88 SER A O 1
ATOM 719 N N . ASN A 1 89 ? 10.519 -3.677 -26.867 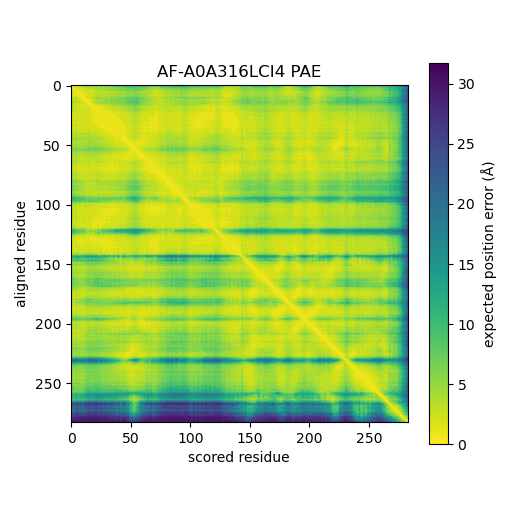1.00 92.31 89 ASN A N 1
ATOM 720 C CA . ASN A 1 89 ? 11.779 -4.424 -26.947 1.00 92.31 89 ASN A CA 1
ATOM 721 C C . ASN A 1 89 ? 12.138 -5.142 -25.636 1.00 92.31 89 ASN A C 1
ATOM 723 O O . ASN A 1 89 ? 12.600 -6.284 -25.653 1.00 92.31 89 ASN A O 1
ATOM 727 N N . LEU A 1 90 ? 11.923 -4.482 -24.495 1.00 94.25 90 LEU A N 1
ATOM 728 C CA . LEU A 1 90 ? 12.332 -4.968 -23.177 1.00 94.25 90 LEU A CA 1
ATOM 729 C C . LEU A 1 90 ? 11.219 -5.676 -22.417 1.00 94.25 90 LEU A C 1
ATOM 731 O O . LEU A 1 90 ? 11.521 -6.513 -21.586 1.00 94.25 90 LEU A O 1
ATOM 735 N N . LEU A 1 91 ? 9.946 -5.358 -22.649 1.00 94.44 91 LEU A N 1
ATOM 736 C CA . LEU A 1 91 ? 8.831 -6.024 -21.958 1.00 94.44 91 LEU A CA 1
ATOM 737 C C . LEU A 1 91 ? 8.058 -6.963 -22.890 1.00 94.44 91 LEU A C 1
ATOM 739 O O . LEU A 1 91 ? 7.319 -7.813 -22.411 1.00 94.44 91 LEU A O 1
ATOM 743 N N . GLY A 1 92 ? 8.267 -6.865 -24.208 1.00 93.81 92 GLY A N 1
ATOM 744 C CA . GLY A 1 92 ? 7.553 -7.664 -25.205 1.00 93.81 92 GLY A CA 1
ATOM 745 C C . GLY A 1 92 ? 6.114 -7.207 -25.457 1.00 93.81 92 GLY A C 1
ATOM 746 O O . GLY A 1 92 ? 5.397 -7.891 -26.181 1.00 93.81 92 GLY A O 1
ATOM 747 N N . ILE A 1 93 ? 5.700 -6.067 -24.891 1.00 93.56 93 ILE A N 1
ATOM 748 C CA . ILE A 1 93 ? 4.337 -5.532 -25.004 1.00 93.56 93 ILE A CA 1
ATOM 749 C C . ILE A 1 93 ? 4.227 -4.733 -26.299 1.00 93.56 93 ILE A C 1
ATOM 751 O O . ILE A 1 93 ? 4.797 -3.643 -26.403 1.00 93.56 93 ILE A O 1
ATOM 755 N N . LYS A 1 94 ? 3.497 -5.250 -27.288 1.00 90.31 94 LYS A N 1
ATOM 756 C CA . LYS A 1 94 ? 3.439 -4.640 -28.624 1.00 90.31 94 LYS A CA 1
ATOM 757 C C . LYS A 1 94 ? 2.466 -3.454 -28.686 1.00 90.31 94 LYS A C 1
ATOM 759 O O . LYS A 1 94 ? 1.517 -3.376 -27.904 1.00 90.31 94 LYS A O 1
ATOM 764 N N . PRO A 1 95 ? 2.639 -2.523 -29.645 1.00 86.94 95 PRO A N 1
ATOM 765 C CA . PRO A 1 95 ? 1.647 -1.482 -29.903 1.00 86.94 95 PRO A CA 1
ATOM 766 C C . PRO A 1 95 ? 0.258 -2.076 -30.184 1.00 86.94 95 PRO A C 1
ATOM 768 O O . PRO A 1 95 ? 0.122 -2.986 -30.998 1.00 86.94 95 PRO A O 1
ATOM 771 N N . GLY A 1 96 ? -0.770 -1.550 -29.513 1.00 83.88 96 GLY A N 1
ATOM 772 C CA . GLY A 1 96 ? -2.157 -2.013 -29.647 1.00 83.88 96 GLY A CA 1
ATOM 773 C C . GLY A 1 96 ? -2.522 -3.239 -28.801 1.00 83.88 96 GLY A C 1
ATOM 774 O O . GLY A 1 96 ? -3.694 -3.607 -28.754 1.00 83.88 96 GLY A O 1
ATOM 775 N N . GLU A 1 97 ? -1.563 -3.855 -28.107 1.00 89.25 97 GLU A N 1
ATOM 776 C CA . GLU A 1 97 ? -1.832 -4.958 -27.185 1.00 89.25 97 GLU A CA 1
ATOM 777 C C . GLU A 1 97 ? -2.525 -4.447 -25.914 1.00 89.25 97 GLU A C 1
ATOM 779 O O . GLU A 1 97 ? -2.092 -3.472 -25.295 1.00 89.25 97 GLU A O 1
ATOM 784 N N . THR A 1 98 ? -3.626 -5.093 -25.522 1.00 87.44 98 THR A N 1
ATOM 785 C CA . THR A 1 98 ? -4.347 -4.748 -24.290 1.00 87.44 98 THR A CA 1
ATOM 786 C C . THR A 1 98 ? -3.755 -5.537 -23.131 1.00 87.44 98 THR A C 1
ATOM 788 O O . THR A 1 98 ? -3.971 -6.739 -23.030 1.00 87.44 98 THR A O 1
ATOM 791 N N . VAL A 1 99 ? -3.020 -4.848 -22.259 1.00 93.38 99 VAL A N 1
ATOM 792 C CA . VAL A 1 99 ? -2.329 -5.437 -21.104 1.00 93.38 99 VAL A CA 1
ATOM 793 C C . VAL A 1 99 ? -2.842 -4.779 -19.826 1.00 93.38 99 VAL A C 1
ATOM 795 O O . VAL A 1 99 ? -2.939 -3.550 -19.748 1.00 93.38 99 VAL A O 1
ATOM 798 N N . THR A 1 100 ? -3.198 -5.574 -18.817 1.00 95.25 100 THR A N 1
ATOM 799 C CA . THR A 1 100 ? -3.689 -5.044 -17.537 1.00 95.25 100 THR A CA 1
ATOM 800 C C . THR A 1 100 ? -2.538 -4.597 -16.632 1.00 95.25 100 THR A C 1
ATOM 802 O O . THR A 1 100 ? -1.374 -4.934 -16.845 1.00 95.25 100 THR A O 1
ATOM 805 N N . SER A 1 101 ? -2.841 -3.846 -15.568 1.00 95.69 101 SER A N 1
ATOM 806 C CA . SER A 1 101 ? -1.824 -3.481 -14.570 1.00 95.69 101 SER A CA 1
ATOM 807 C C . SER A 1 101 ? -1.220 -4.705 -13.869 1.00 95.69 101 SER A C 1
ATOM 809 O O . SER A 1 101 ? -0.036 -4.690 -13.540 1.00 95.69 101 SER A O 1
ATOM 811 N N . TYR A 1 102 ? -2.014 -5.761 -13.675 1.00 97.19 102 TYR A N 1
ATOM 812 C CA . TYR A 1 102 ? -1.575 -7.033 -13.108 1.00 97.19 102 TYR A CA 1
ATOM 813 C C . TYR A 1 102 ? -0.579 -7.744 -14.035 1.00 97.19 102 TYR A C 1
ATOM 815 O O . TYR A 1 102 ? 0.490 -8.149 -13.585 1.00 97.19 102 TYR A O 1
ATOM 823 N N . ASP A 1 103 ? -0.866 -7.798 -15.338 1.00 96.75 103 ASP A N 1
ATOM 824 C CA . ASP A 1 103 ? 0.037 -8.396 -16.332 1.00 96.75 103 ASP A CA 1
ATOM 825 C C . ASP A 1 103 ? 1.373 -7.646 -16.405 1.00 96.75 103 ASP A C 1
ATOM 827 O O . ASP A 1 103 ? 2.436 -8.265 -16.410 1.00 96.75 103 ASP A O 1
ATOM 831 N N . VAL A 1 104 ? 1.339 -6.305 -16.373 1.00 96.94 104 VAL A N 1
ATOM 832 C CA . VAL A 1 104 ? 2.559 -5.479 -16.324 1.00 96.94 104 VAL A CA 1
ATOM 833 C C . VAL A 1 104 ? 3.411 -5.824 -15.101 1.00 96.94 104 VAL A C 1
ATOM 835 O O . VAL A 1 104 ? 4.629 -5.935 -15.225 1.00 96.94 104 VAL A O 1
ATOM 838 N N . LEU A 1 105 ? 2.800 -6.009 -13.925 1.00 98.25 105 LEU A N 1
ATOM 839 C CA . LEU A 1 105 ? 3.529 -6.404 -12.718 1.00 98.25 105 LEU A CA 1
ATOM 840 C C . LEU A 1 105 ? 4.210 -7.770 -12.887 1.00 98.25 105 LEU A C 1
ATOM 842 O O . LEU A 1 105 ? 5.380 -7.895 -12.529 1.00 98.25 105 LEU A O 1
ATOM 846 N N . LYS A 1 106 ? 3.520 -8.766 -13.460 1.00 98.00 106 LYS A N 1
ATOM 847 C CA . LYS A 1 106 ? 4.109 -10.093 -13.711 1.00 98.00 106 LYS A CA 1
ATOM 848 C C . LYS A 1 106 ? 5.298 -10.008 -14.659 1.00 98.00 106 LYS A C 1
ATOM 850 O O . LYS A 1 106 ? 6.366 -10.494 -14.318 1.00 98.00 106 LYS A O 1
ATOM 855 N N . ILE A 1 107 ? 5.153 -9.298 -15.778 1.00 97.50 107 ILE A N 1
ATOM 856 C CA . ILE A 1 107 ? 6.243 -9.112 -16.748 1.00 97.50 107 ILE A CA 1
ATOM 857 C C . ILE A 1 107 ? 7.450 -8.427 -16.095 1.00 97.50 107 ILE A C 1
ATOM 859 O O . ILE A 1 107 ? 8.588 -8.808 -16.355 1.00 97.50 107 ILE A O 1
ATOM 863 N N . ILE A 1 108 ? 7.222 -7.430 -15.233 1.00 97.94 108 ILE A N 1
ATOM 864 C CA . ILE A 1 108 ? 8.298 -6.754 -14.496 1.00 97.94 108 ILE A CA 1
ATOM 865 C C . ILE A 1 108 ? 9.051 -7.728 -13.583 1.00 97.94 108 ILE A C 1
ATOM 867 O O . ILE A 1 108 ? 10.278 -7.687 -13.544 1.00 97.94 108 ILE A O 1
ATOM 871 N N . ILE A 1 109 ? 8.336 -8.601 -12.872 1.00 98.06 109 ILE A N 1
ATOM 872 C CA . ILE A 1 109 ? 8.941 -9.632 -12.018 1.00 98.06 109 ILE A CA 1
ATOM 873 C C . ILE A 1 109 ? 9.716 -10.646 -12.871 1.00 98.06 109 ILE A C 1
ATOM 875 O O . ILE A 1 109 ? 10.875 -10.930 -12.578 1.00 98.06 109 ILE A O 1
ATOM 879 N N . ASP A 1 110 ? 9.117 -11.130 -13.958 1.00 97.81 110 ASP A N 1
ATOM 880 C CA . ASP A 1 110 ? 9.703 -12.155 -14.830 1.00 97.81 110 ASP A CA 1
ATOM 881 C C . ASP A 1 110 ? 10.944 -11.649 -15.585 1.00 97.81 110 ASP A C 1
ATOM 883 O O . ASP A 1 110 ? 11.842 -12.427 -15.908 1.00 97.81 110 ASP A O 1
ATOM 887 N N . ARG A 1 111 ? 11.022 -10.340 -15.858 1.00 97.31 111 ARG A N 1
ATOM 888 C CA . ARG A 1 111 ? 12.126 -9.696 -16.593 1.00 97.31 111 ARG A CA 1
ATOM 889 C C . ARG A 1 111 ? 13.010 -8.811 -15.714 1.00 97.31 111 ARG A C 1
ATOM 891 O O . ARG A 1 111 ? 13.640 -7.877 -16.212 1.00 97.31 111 ARG A O 1
ATOM 898 N N . ALA A 1 112 ? 13.078 -9.102 -14.416 1.00 97.69 112 ALA A N 1
ATOM 899 C CA . ALA A 1 112 ? 13.774 -8.271 -13.438 1.00 97.69 112 ALA A CA 1
ATOM 900 C C . ALA A 1 112 ? 15.222 -7.932 -13.827 1.00 97.69 112 ALA A C 1
ATOM 902 O O . ALA A 1 112 ? 15.605 -6.764 -13.819 1.00 97.69 112 ALA A O 1
ATOM 903 N N . GLU A 1 113 ? 16.020 -8.928 -14.220 1.00 97.06 113 GLU A N 1
ATOM 904 C CA . GLU A 1 113 ? 17.422 -8.701 -14.588 1.00 97.06 113 GLU A CA 1
ATOM 905 C C . GLU A 1 113 ? 17.586 -7.785 -15.805 1.00 97.06 113 GLU A C 1
ATOM 907 O O . GLU A 1 113 ? 18.475 -6.931 -15.824 1.00 97.06 113 GLU A O 1
ATOM 912 N N . ASP A 1 114 ? 16.745 -7.965 -16.824 1.00 96.81 114 ASP A N 1
ATOM 913 C CA . ASP A 1 114 ? 16.769 -7.161 -18.046 1.00 96.81 114 ASP A CA 1
ATOM 914 C C . ASP A 1 114 ? 16.430 -5.698 -17.734 1.00 96.81 114 ASP A C 1
ATOM 916 O O . ASP A 1 114 ? 17.098 -4.778 -18.212 1.00 96.81 114 ASP A O 1
ATOM 920 N N . ILE A 1 115 ? 15.428 -5.482 -16.878 1.00 96.88 115 ILE A N 1
ATOM 921 C CA . ILE A 1 115 ? 14.997 -4.151 -16.438 1.00 96.88 115 ILE A CA 1
ATOM 922 C C . ILE A 1 115 ? 16.089 -3.462 -15.623 1.00 96.88 115 ILE A C 1
ATOM 924 O O . ILE A 1 115 ? 16.388 -2.298 -15.880 1.00 96.88 115 ILE A O 1
ATOM 928 N N . ILE A 1 116 ? 16.738 -4.174 -14.699 1.00 97.50 116 ILE A N 1
ATOM 929 C CA . ILE A 1 116 ? 17.848 -3.623 -13.909 1.00 97.50 116 ILE A CA 1
ATOM 930 C C . ILE A 1 116 ? 19.003 -3.199 -14.825 1.00 97.50 116 ILE A C 1
ATOM 932 O O . ILE A 1 116 ? 19.552 -2.108 -14.659 1.00 97.50 116 ILE A O 1
ATOM 936 N N . LYS A 1 117 ? 19.368 -4.032 -15.811 1.00 96.31 117 LYS A N 1
ATOM 937 C CA . LYS A 1 117 ? 20.427 -3.716 -16.789 1.00 96.31 117 LYS A CA 1
ATOM 938 C C . LYS A 1 117 ? 20.069 -2.484 -17.629 1.00 96.31 117 LYS A C 1
ATOM 940 O O . LYS A 1 117 ? 20.925 -1.625 -17.848 1.00 96.31 117 LYS A O 1
ATOM 945 N N . HIS A 1 118 ? 18.814 -2.372 -18.065 1.00 95.25 118 HIS A N 1
ATOM 946 C CA . HIS A 1 118 ? 18.313 -1.204 -18.797 1.00 95.25 118 HIS A CA 1
ATOM 947 C C . HIS A 1 118 ? 18.349 0.064 -17.937 1.00 95.25 118 HIS A C 1
ATOM 949 O O . HIS A 1 118 ? 18.996 1.039 -18.313 1.00 95.25 118 HIS A O 1
ATOM 955 N N . ASP A 1 119 ? 17.745 0.043 -16.749 1.00 95.06 119 ASP A N 1
ATOM 956 C CA . ASP A 1 119 ? 17.659 1.210 -15.858 1.00 95.06 119 ASP A CA 1
ATOM 957 C C . ASP A 1 119 ? 19.037 1.690 -15.365 1.00 95.06 119 ASP A C 1
ATOM 959 O O . ASP A 1 119 ? 19.220 2.875 -15.076 1.00 95.06 119 ASP A O 1
ATOM 963 N N . ALA A 1 120 ? 20.028 0.794 -15.298 1.00 94.19 120 ALA A N 1
ATOM 964 C CA . ALA A 1 120 ? 21.411 1.142 -14.978 1.00 94.19 120 ALA A CA 1
ATOM 965 C C . ALA A 1 120 ? 22.123 1.920 -16.102 1.00 94.19 120 ALA A C 1
ATOM 967 O O . ALA A 1 120 ? 23.104 2.619 -15.833 1.00 94.19 120 ALA A O 1
ATOM 968 N N . THR A 1 121 ? 21.663 1.795 -17.351 1.00 91.06 121 THR A N 1
ATOM 969 C CA . THR A 1 121 ? 22.344 2.328 -18.544 1.00 91.06 121 THR A CA 1
ATOM 970 C C . THR A 1 121 ? 21.594 3.490 -19.195 1.00 91.06 121 THR A C 1
ATOM 972 O O . THR A 1 121 ? 22.224 4.494 -19.537 1.00 91.06 121 THR A O 1
ATOM 975 N N . ASP A 1 122 ? 20.266 3.418 -19.312 1.00 83.31 122 ASP A N 1
ATOM 976 C CA . ASP A 1 122 ? 19.427 4.455 -19.921 1.00 83.31 122 ASP A CA 1
ATOM 977 C C . ASP A 1 122 ? 18.641 5.253 -18.868 1.00 83.31 122 ASP A C 1
ATOM 979 O O . ASP A 1 122 ? 17.589 4.850 -18.366 1.00 83.31 122 ASP A O 1
ATOM 983 N N . LYS A 1 123 ? 19.131 6.461 -18.580 1.00 78.50 123 LYS A N 1
ATOM 984 C CA . LYS A 1 123 ? 18.485 7.400 -17.648 1.00 78.50 123 LYS A CA 1
ATOM 985 C C . LYS A 1 123 ? 17.309 8.165 -18.257 1.00 78.50 123 LYS A C 1
ATOM 987 O O . LYS A 1 123 ? 16.555 8.806 -17.532 1.00 78.50 123 LYS A O 1
ATOM 992 N N . SER A 1 124 ? 17.155 8.156 -19.581 1.00 79.94 124 SER A N 1
ATOM 993 C CA . SER A 1 124 ? 16.079 8.892 -20.253 1.00 79.94 124 SER A CA 1
ATOM 994 C C . SER A 1 124 ? 14.745 8.147 -20.184 1.00 79.94 124 SER A C 1
ATOM 996 O O . SER A 1 124 ? 13.678 8.768 -20.192 1.00 79.94 124 SER A O 1
ATOM 998 N N . ARG A 1 125 ? 14.794 6.815 -20.076 1.00 83.50 125 ARG A N 1
ATOM 999 C CA . ARG A 1 125 ? 13.623 5.930 -20.060 1.00 83.50 125 ARG A CA 1
ATOM 1000 C C . ARG A 1 125 ? 13.718 4.877 -18.964 1.00 83.50 125 ARG A C 1
ATOM 1002 O O . ARG A 1 125 ? 13.512 3.692 -19.211 1.00 83.50 125 ARG A O 1
ATOM 1009 N N . THR A 1 126 ? 14.015 5.331 -17.753 1.00 89.88 126 THR A N 1
ATOM 1010 C CA . THR A 1 126 ? 13.991 4.485 -16.560 1.00 89.88 126 THR A CA 1
ATOM 1011 C C . THR A 1 126 ? 12.565 4.005 -16.280 1.00 89.88 126 THR A C 1
ATOM 1013 O O . THR A 1 126 ? 11.626 4.809 -16.218 1.00 89.88 126 THR A O 1
ATOM 1016 N N . LEU A 1 127 ? 12.397 2.697 -16.113 1.00 93.12 127 LEU A N 1
ATOM 1017 C CA . LEU A 1 127 ? 11.114 2.042 -15.870 1.00 93.12 127 LEU A CA 1
ATOM 1018 C C . LEU A 1 127 ? 10.702 2.137 -14.406 1.00 93.12 127 LEU A C 1
ATOM 1020 O O . LEU A 1 127 ? 9.545 2.456 -14.104 1.00 93.12 127 LEU A O 1
ATOM 1024 N N . LEU A 1 128 ? 11.638 1.867 -13.494 1.00 96.12 128 LEU A N 1
ATOM 1025 C CA . LEU A 1 128 ? 11.323 1.633 -12.091 1.00 96.12 128 LEU A CA 1
ATOM 1026 C C . LEU A 1 128 ? 11.891 2.711 -11.169 1.00 96.12 128 LEU A C 1
ATOM 1028 O O . LEU A 1 128 ? 13.042 3.124 -11.255 1.00 96.12 128 LEU A O 1
ATOM 1032 N N . ASN A 1 129 ? 11.061 3.139 -10.218 1.00 96.50 129 ASN A N 1
ATOM 1033 C CA . ASN A 1 129 ? 11.520 3.874 -9.046 1.00 96.50 129 ASN A CA 1
ATOM 1034 C C . ASN A 1 129 ? 11.752 2.850 -7.926 1.00 96.50 129 ASN A C 1
ATOM 1036 O O . ASN A 1 129 ? 10.827 2.512 -7.186 1.00 96.50 129 ASN A O 1
ATOM 1040 N N . TYR A 1 130 ? 12.980 2.339 -7.835 1.00 97.38 130 TYR A N 1
ATOM 1041 C CA . TYR A 1 130 ? 13.346 1.258 -6.916 1.00 97.38 130 TYR A CA 1
ATOM 1042 C C . TYR A 1 130 ? 13.092 1.607 -5.442 1.00 97.38 130 TYR A C 1
ATOM 1044 O O . TYR A 1 130 ? 12.594 0.771 -4.698 1.00 97.38 130 TYR A O 1
ATOM 1052 N N . TYR A 1 131 ? 13.330 2.855 -5.026 1.00 96.31 131 TYR A N 1
ATOM 1053 C CA . TYR A 1 131 ? 13.062 3.299 -3.651 1.00 96.31 131 TYR A CA 1
ATOM 1054 C C . TYR A 1 131 ? 11.567 3.261 -3.308 1.00 96.31 131 TYR A C 1
ATOM 1056 O O . TYR A 1 131 ? 11.174 2.793 -2.239 1.00 96.31 131 TYR A O 1
ATOM 1064 N N . LYS A 1 132 ? 10.708 3.710 -4.235 1.00 96.12 132 LYS A N 1
ATOM 1065 C CA . LYS A 1 132 ? 9.247 3.623 -4.085 1.00 96.12 132 LYS A CA 1
ATOM 1066 C C . LYS A 1 132 ? 8.785 2.179 -3.953 1.00 96.12 132 LYS A C 1
ATOM 1068 O O . LYS A 1 132 ? 7.942 1.907 -3.101 1.00 96.12 132 LYS A O 1
ATOM 1073 N N . ILE A 1 133 ? 9.310 1.291 -4.796 1.00 97.38 133 ILE A N 1
ATOM 1074 C CA . ILE A 1 133 ? 8.960 -0.131 -4.781 1.00 97.38 133 ILE A CA 1
ATOM 1075 C C . ILE A 1 133 ? 9.395 -0.754 -3.455 1.00 97.38 133 ILE A C 1
ATOM 1077 O O . ILE A 1 133 ? 8.560 -1.358 -2.790 1.00 97.38 133 ILE A O 1
ATOM 1081 N N . MET A 1 134 ? 10.641 -0.525 -3.024 1.00 96.12 134 MET A N 1
ATOM 1082 C CA . MET A 1 134 ? 11.167 -1.038 -1.755 1.00 96.12 134 MET A CA 1
ATOM 1083 C C . MET A 1 134 ? 10.253 -0.682 -0.584 1.00 96.12 134 MET A C 1
ATOM 1085 O O . MET A 1 134 ? 9.735 -1.550 0.116 1.00 96.12 134 MET A O 1
ATOM 1089 N N . ILE A 1 135 ? 9.992 0.615 -0.413 1.00 94.50 135 ILE A N 1
ATOM 1090 C CA . ILE A 1 135 ? 9.226 1.135 0.722 1.00 94.50 135 ILE A CA 1
ATOM 1091 C C . ILE A 1 135 ? 7.785 0.623 0.679 1.00 94.50 135 ILE A C 1
ATOM 1093 O O . ILE A 1 135 ? 7.230 0.259 1.715 1.00 94.50 135 ILE A O 1
ATOM 1097 N N . ARG A 1 136 ? 7.175 0.543 -0.511 1.00 95.44 136 ARG A N 1
ATOM 1098 C CA . ARG A 1 136 ? 5.822 -0.002 -0.670 1.00 95.44 136 ARG A CA 1
ATOM 1099 C C . ARG A 1 136 ? 5.755 -1.500 -0.392 1.00 95.44 136 ARG A C 1
ATOM 1101 O O . ARG A 1 136 ? 4.794 -1.922 0.239 1.00 95.44 136 ARG A O 1
ATOM 1108 N N . CYS A 1 137 ? 6.756 -2.281 -0.788 1.00 95.88 137 CYS A N 1
ATOM 1109 C CA . CYS A 1 137 ? 6.803 -3.719 -0.511 1.00 95.88 137 CYS A CA 1
ATOM 1110 C C . CYS A 1 137 ? 7.022 -4.007 0.980 1.00 95.88 137 CYS A C 1
ATOM 1112 O O . CYS A 1 137 ? 6.325 -4.853 1.536 1.00 95.88 137 CYS A O 1
ATOM 1114 N N . ILE A 1 138 ? 7.907 -3.258 1.650 1.00 92.75 138 ILE A N 1
ATOM 1115 C CA . ILE A 1 138 ? 8.113 -3.348 3.107 1.00 92.75 138 ILE A CA 1
ATOM 1116 C C . ILE A 1 138 ? 6.827 -2.979 3.861 1.00 92.75 138 ILE A C 1
ATOM 1118 O O . ILE A 1 138 ? 6.408 -3.681 4.779 1.00 92.75 138 ILE A O 1
ATOM 1122 N N . ALA A 1 139 ? 6.167 -1.890 3.465 1.00 93.19 139 ALA A N 1
ATOM 1123 C CA . ALA A 1 139 ? 4.911 -1.480 4.083 1.00 93.19 139 ALA A CA 1
ATOM 1124 C C . ALA A 1 139 ? 3.778 -2.488 3.816 1.00 93.19 139 ALA A C 1
ATOM 1126 O O . ALA A 1 139 ? 3.008 -2.802 4.722 1.00 93.19 139 ALA A O 1
ATOM 1127 N N . PHE A 1 140 ? 3.691 -3.026 2.594 1.00 94.44 140 PHE A N 1
ATOM 1128 C CA . PHE A 1 140 ? 2.717 -4.056 2.234 1.00 94.44 140 PHE A CA 1
ATOM 1129 C C . PHE A 1 140 ? 2.917 -5.325 3.060 1.00 94.44 140 PHE A C 1
ATOM 1131 O O . PHE A 1 140 ? 1.946 -5.837 3.605 1.00 94.44 140 PHE A O 1
ATOM 1138 N N . SER A 1 141 ? 4.154 -5.808 3.211 1.00 90.56 141 SER A N 1
ATOM 1139 C CA . SER A 1 141 ? 4.439 -7.040 3.955 1.00 90.56 141 SER A CA 1
ATOM 1140 C C . SER A 1 141 ? 4.053 -6.929 5.432 1.00 90.56 141 SER A C 1
ATOM 1142 O O . SER A 1 141 ? 3.452 -7.860 5.969 1.00 90.56 141 SER A O 1
ATOM 1144 N N . LYS A 1 142 ? 4.294 -5.774 6.064 1.00 88.19 142 LYS A N 1
ATOM 1145 C CA . LYS A 1 142 ? 3.871 -5.497 7.447 1.00 88.19 142 LYS A CA 1
ATOM 1146 C C . LYS A 1 142 ? 2.349 -5.397 7.606 1.00 88.19 142 LYS A C 1
ATOM 1148 O O . LYS A 1 142 ? 1.842 -5.711 8.670 1.00 88.19 142 LYS A O 1
ATOM 1153 N N . LEU A 1 143 ? 1.620 -5.008 6.560 1.00 84.25 143 LEU A N 1
ATOM 1154 C CA . LEU A 1 143 ? 0.152 -4.934 6.560 1.00 84.25 143 LEU A CA 1
ATOM 1155 C C . LEU A 1 143 ? -0.519 -6.214 6.014 1.00 84.25 143 LEU A C 1
ATOM 1157 O O . LEU A 1 143 ? -1.737 -6.229 5.877 1.00 84.25 143 LEU A O 1
ATOM 1161 N N . SER A 1 144 ? 0.250 -7.265 5.682 1.00 68.75 144 SER A N 1
ATOM 1162 C CA . SER A 1 144 ? -0.189 -8.340 4.771 1.00 68.75 144 SER A CA 1
ATOM 1163 C C . SER A 1 144 ? -0.995 -9.499 5.384 1.00 68.75 144 SER A C 1
ATOM 1165 O O . SER A 1 144 ? -1.414 -10.395 4.649 1.00 68.75 144 SER A O 1
ATOM 1167 N N . THR A 1 145 ? -1.163 -9.562 6.708 1.00 70.31 145 THR A N 1
ATOM 1168 C CA . THR A 1 145 ? -1.800 -10.730 7.349 1.00 70.31 145 THR A CA 1
ATOM 1169 C C . THR A 1 145 ? -3.116 -10.407 8.023 1.00 70.31 145 THR A C 1
ATOM 1171 O O . THR A 1 145 ? -4.031 -11.211 7.921 1.00 70.31 145 THR A O 1
ATOM 1174 N N . PHE A 1 146 ? -3.239 -9.263 8.701 1.00 83.00 146 PHE A N 1
ATOM 1175 C CA . PHE A 1 146 ? -4.382 -8.910 9.564 1.00 83.00 146 PHE A CA 1
ATOM 1176 C C . PHE A 1 146 ? -4.744 -9.957 10.645 1.00 83.00 146 PHE A C 1
ATOM 1178 O O . PHE A 1 146 ? -5.660 -9.731 11.428 1.00 83.00 146 PHE A O 1
ATOM 1185 N N . GLU A 1 147 ? -4.015 -11.073 10.724 1.00 80.69 147 GLU A N 1
ATOM 1186 C CA . GLU A 1 147 ? -4.233 -12.201 11.634 1.00 80.69 147 GLU A CA 1
ATOM 1187 C C . GLU A 1 147 ? -3.822 -11.883 13.078 1.00 80.69 147 GLU A C 1
ATOM 1189 O O . GLU A 1 147 ? -4.384 -12.452 14.007 1.00 80.69 147 GLU A O 1
ATOM 1194 N N . THR A 1 148 ? -2.855 -10.981 13.270 1.00 81.69 148 THR A N 1
ATOM 1195 C CA . THR A 1 148 ? -2.199 -10.700 14.561 1.00 81.69 148 THR A CA 1
ATOM 1196 C C . THR A 1 148 ? -2.723 -9.455 15.276 1.00 81.69 148 THR A C 1
ATOM 1198 O O . THR A 1 148 ? -2.202 -9.103 16.332 1.00 81.69 148 THR A O 1
ATOM 1201 N N . PHE A 1 149 ? -3.733 -8.773 14.713 1.00 87.06 149 PHE A N 1
ATOM 1202 C CA . PHE A 1 149 ? -4.343 -7.559 15.284 1.00 87.06 149 PHE A CA 1
ATOM 1203 C C . PHE A 1 149 ? -3.310 -6.552 15.828 1.00 87.06 149 PHE A C 1
ATOM 1205 O O . PHE A 1 149 ? -3.503 -5.933 16.868 1.00 87.06 149 PHE A O 1
ATOM 1212 N N . ASP A 1 150 ? -2.196 -6.379 15.123 1.00 85.88 150 ASP A N 1
ATOM 1213 C CA . ASP A 1 150 ? -1.100 -5.453 15.437 1.00 85.88 150 ASP A CA 1
ATOM 1214 C C . ASP A 1 150 ? -1.192 -4.147 14.631 1.00 85.88 150 ASP A C 1
ATOM 1216 O O . ASP A 1 150 ? -0.257 -3.347 14.578 1.00 85.88 150 ASP A O 1
ATOM 1220 N N . PHE A 1 151 ? -2.360 -3.905 14.039 1.00 90.56 151 PHE A N 1
ATOM 1221 C CA . PHE A 1 151 ? -2.663 -2.745 13.224 1.00 90.56 151 PHE A CA 1
ATOM 1222 C C . PHE A 1 151 ? -3.832 -1.951 13.809 1.00 90.56 151 PHE A C 1
ATOM 1224 O O . PHE A 1 151 ? -4.729 -2.472 14.471 1.00 90.56 151 PHE A O 1
ATOM 1231 N N . GLY A 1 152 ? -3.824 -0.657 13.535 1.00 90.06 152 GLY A N 1
ATOM 1232 C CA . GLY A 1 152 ? -4.892 0.264 13.854 1.00 90.06 152 GLY A CA 1
ATOM 1233 C C . GLY A 1 152 ? -5.690 0.705 12.630 1.00 90.06 152 GLY A C 1
ATOM 1234 O O . GLY A 1 152 ? -5.215 0.617 11.500 1.00 90.06 152 GLY A O 1
ATOM 1235 N N . CYS A 1 153 ? -6.893 1.231 12.855 1.00 94.12 153 CYS A N 1
ATOM 1236 C CA . CYS A 1 153 ? -7.675 1.980 11.884 1.00 94.12 153 CYS A CA 1
ATOM 1237 C C . CYS A 1 153 ? -7.850 3.449 12.320 1.00 94.12 153 CYS A C 1
ATOM 1239 O O . CYS A 1 153 ? -8.205 3.750 13.464 1.00 94.12 153 CYS A O 1
ATOM 1241 N N . ILE A 1 154 ? -7.628 4.376 11.388 1.00 94.81 154 ILE A N 1
ATOM 1242 C CA . ILE A 1 154 ? -8.043 5.781 11.476 1.00 94.81 154 ILE A CA 1
ATOM 1243 C C . ILE A 1 154 ? -9.291 5.929 10.613 1.00 94.81 154 ILE A C 1
ATOM 1245 O O . ILE A 1 154 ? -9.238 5.663 9.411 1.00 94.81 154 ILE A O 1
ATOM 1249 N N . ASN A 1 155 ? -10.396 6.372 11.203 1.00 94.25 155 ASN A N 1
ATOM 1250 C CA . ASN A 1 155 ? -11.562 6.818 10.452 1.00 94.25 155 ASN A CA 1
ATOM 1251 C C . ASN A 1 155 ? -11.317 8.265 10.016 1.00 94.25 155 ASN A C 1
ATOM 1253 O O . ASN A 1 155 ? -11.382 9.192 10.826 1.00 94.25 155 ASN A O 1
ATOM 1257 N N . PHE A 1 156 ? -10.924 8.434 8.758 1.00 94.62 156 PHE A N 1
ATOM 1258 C CA . PHE A 1 156 ? -10.332 9.666 8.269 1.00 94.62 156 PHE A CA 1
ATOM 1259 C C . PHE A 1 156 ? -11.389 10.624 7.730 1.00 94.62 156 PHE A C 1
ATOM 1261 O O . PHE A 1 156 ? -11.987 10.411 6.675 1.00 94.62 156 PHE A O 1
ATOM 1268 N N . ASN A 1 157 ? -11.558 11.733 8.436 1.00 93.62 157 ASN A N 1
ATOM 1269 C CA . ASN A 1 157 ? -12.359 12.862 8.020 1.00 93.62 157 ASN A CA 1
ATOM 1270 C C . ASN A 1 157 ? -11.478 13.898 7.304 1.00 93.62 157 ASN A C 1
ATOM 1272 O O . ASN A 1 157 ? -10.726 14.672 7.910 1.00 93.62 157 ASN A O 1
ATOM 1276 N N . LYS A 1 158 ? -11.628 13.929 5.980 1.00 92.62 158 LYS A N 1
ATOM 1277 C CA . LYS A 1 158 ? -10.911 14.843 5.091 1.00 92.62 158 LYS A CA 1
ATOM 1278 C C . LYS A 1 158 ? -11.248 16.315 5.348 1.00 92.62 158 LYS A C 1
ATOM 1280 O O . LYS A 1 158 ? -10.360 17.150 5.203 1.00 92.62 158 LYS A O 1
ATOM 1285 N N . GLU A 1 159 ? -12.474 16.635 5.762 1.00 92.81 159 GLU A N 1
ATOM 1286 C CA . GLU A 1 159 ? -12.890 18.007 6.083 1.00 92.81 159 GLU A CA 1
ATOM 1287 C C . GLU A 1 159 ? -12.173 18.522 7.330 1.00 92.81 159 GLU A C 1
ATOM 1289 O O . GLU A 1 159 ? -11.633 19.626 7.312 1.00 92.81 159 GLU A O 1
ATOM 1294 N N . ILE A 1 160 ? -12.077 17.697 8.380 1.00 91.75 160 ILE A N 1
ATOM 1295 C CA . ILE A 1 160 ? -11.289 18.020 9.579 1.00 91.75 160 ILE A CA 1
ATOM 1296 C C . ILE A 1 160 ? -9.826 18.234 9.189 1.00 91.75 160 ILE A C 1
ATOM 1298 O O . ILE A 1 160 ? -9.229 19.245 9.559 1.00 91.75 160 ILE A O 1
ATOM 1302 N N . TYR A 1 161 ? -9.255 17.322 8.397 1.00 91.38 161 TYR A N 1
ATOM 1303 C CA . TYR A 1 161 ? -7.864 17.410 7.954 1.00 91.38 161 TYR A CA 1
ATOM 1304 C C . TYR A 1 161 ? -7.592 18.699 7.155 1.00 91.38 161 TYR A C 1
ATOM 1306 O O . TYR A 1 161 ? -6.629 19.417 7.434 1.00 91.38 161 TYR A O 1
ATOM 1314 N N . HIS A 1 162 ? -8.471 19.041 6.207 1.00 92.31 162 HIS A N 1
ATOM 1315 C CA . HIS A 1 162 ? -8.398 20.286 5.429 1.00 92.31 162 HIS A CA 1
ATOM 1316 C C . HIS A 1 162 ? -8.611 21.529 6.294 1.00 92.31 162 HIS A C 1
ATOM 1318 O O . HIS A 1 162 ? -7.895 22.516 6.120 1.00 92.31 162 HIS A O 1
ATOM 1324 N N . GLY A 1 163 ? -9.503 21.468 7.283 1.00 91.06 163 GLY A N 1
ATOM 1325 C CA . GLY A 1 163 ? -9.726 22.533 8.264 1.00 91.06 163 GLY A CA 1
ATOM 1326 C C . GLY A 1 163 ? -8.486 22.882 9.097 1.00 91.06 163 GLY A C 1
ATOM 1327 O O . GLY A 1 163 ? -8.404 23.981 9.639 1.00 91.06 163 GLY A O 1
ATOM 1328 N N . LYS A 1 164 ? -7.481 21.995 9.157 1.00 88.12 164 LYS A N 1
ATOM 1329 C CA . LYS A 1 164 ? -6.167 22.253 9.780 1.00 88.12 164 LYS A CA 1
ATOM 1330 C C . LYS A 1 164 ? -5.119 22.817 8.816 1.00 88.12 164 LYS A C 1
ATOM 1332 O O . LYS A 1 164 ? -3.940 22.867 9.158 1.00 88.12 164 LYS A O 1
ATOM 1337 N N . GLY A 1 165 ? -5.518 23.220 7.610 1.00 88.69 165 GLY A N 1
ATOM 1338 C CA . GLY A 1 165 ? -4.606 23.715 6.576 1.00 88.69 165 GLY A CA 1
ATOM 1339 C C . GLY A 1 165 ? -3.739 22.620 5.946 1.00 88.69 165 GLY A C 1
ATOM 1340 O O . GLY A 1 165 ? -2.731 22.922 5.309 1.00 88.69 165 GLY A O 1
ATOM 1341 N N . LEU A 1 166 ? -4.100 21.346 6.129 1.00 89.19 166 LEU A N 1
ATOM 1342 C CA . LEU A 1 166 ? -3.405 20.209 5.533 1.00 89.19 166 LEU A CA 1
ATOM 1343 C C . LEU A 1 166 ? -4.119 19.767 4.256 1.00 89.19 166 LEU A C 1
ATOM 1345 O O . LEU A 1 166 ? -5.339 19.802 4.164 1.00 89.19 166 LEU A O 1
ATOM 1349 N N . THR A 1 167 ? -3.372 19.310 3.254 1.00 87.75 167 THR A N 1
ATOM 1350 C CA . THR A 1 167 ? -3.953 18.857 1.983 1.00 87.75 167 THR A CA 1
ATOM 1351 C C . THR A 1 167 ? -3.789 17.355 1.819 1.00 87.75 167 THR A C 1
ATOM 1353 O O . THR A 1 167 ? -2.699 16.813 1.990 1.00 87.75 167 THR A O 1
ATOM 1356 N N . PHE A 1 168 ? -4.879 16.690 1.451 1.00 88.06 168 PHE A N 1
ATOM 1357 C CA . PHE A 1 168 ? -4.898 15.282 1.066 1.00 88.06 168 PHE A CA 1
ATOM 1358 C C . PHE A 1 168 ? -5.656 15.145 -0.254 1.00 88.06 168 PHE A C 1
ATOM 1360 O O . PHE A 1 168 ? -6.818 15.540 -0.339 1.00 88.06 168 PHE A O 1
ATOM 1367 N N . GLN A 1 169 ? -4.984 14.643 -1.290 1.00 87.12 169 GLN A N 1
ATOM 1368 C CA . GLN A 1 169 ? -5.551 14.543 -2.641 1.00 87.12 169 GLN A CA 1
ATOM 1369 C C . GLN A 1 169 ? -6.337 13.245 -2.861 1.00 87.12 169 GLN A C 1
ATOM 1371 O O . GLN A 1 169 ? -7.229 13.216 -3.703 1.00 87.12 169 GLN A O 1
ATOM 1376 N N . GLY A 1 170 ? -6.044 12.196 -2.088 1.00 90.00 170 GLY A N 1
ATOM 1377 C CA . GLY A 1 170 ? -6.721 10.907 -2.204 1.00 90.00 170 GLY A CA 1
ATOM 1378 C C . GLY A 1 170 ? -8.199 10.951 -1.811 1.00 90.00 170 GLY A C 1
ATOM 1379 O O . GLY A 1 170 ? -8.684 11.913 -1.197 1.00 90.00 170 GLY A O 1
ATOM 1380 N N . ALA A 1 171 ? -8.904 9.886 -2.167 1.00 94.19 171 ALA A N 1
ATOM 1381 C CA . ALA A 1 171 ? -10.285 9.599 -1.799 1.00 94.19 171 ALA A CA 1
ATOM 1382 C C . ALA A 1 171 ? -10.389 8.668 -0.578 1.00 94.19 171 ALA A C 1
ATOM 1384 O O . ALA A 1 171 ? -11.490 8.275 -0.205 1.00 94.19 171 ALA A O 1
ATOM 1385 N N . SER A 1 172 ? -9.259 8.296 0.032 1.00 96.25 172 SER A N 1
ATOM 1386 C CA . SER A 1 172 ? -9.250 7.452 1.225 1.00 96.25 172 SER A CA 1
ATOM 1387 C C . SER A 1 172 ? -10.058 8.072 2.372 1.00 96.25 172 SER A C 1
ATOM 1389 O O . SER A 1 172 ? -9.839 9.229 2.733 1.00 96.25 172 SER A O 1
ATOM 1391 N N . THR A 1 173 ? -10.955 7.282 2.960 1.00 95.50 173 THR A N 1
ATOM 1392 C CA . THR A 1 173 ? -11.768 7.631 4.141 1.00 95.50 173 THR A CA 1
ATOM 1393 C C . THR A 1 173 ? -11.418 6.776 5.356 1.00 95.50 173 THR A C 1
ATOM 1395 O O . THR A 1 173 ? -11.844 7.072 6.468 1.00 95.50 173 THR A O 1
ATOM 1398 N N . LYS A 1 174 ? -10.590 5.741 5.177 1.00 95.94 174 LYS A N 1
ATOM 1399 C CA . LYS A 1 174 ? -9.978 4.983 6.271 1.00 95.94 174 LYS A CA 1
ATOM 1400 C C . LYS A 1 174 ? -8.494 4.785 6.019 1.00 95.94 174 LYS A C 1
ATOM 1402 O O . LYS A 1 174 ? -8.071 4.642 4.872 1.00 95.94 174 LYS A O 1
ATOM 1407 N N . PHE A 1 175 ? -7.713 4.740 7.091 1.00 96.06 175 PHE A N 1
ATOM 1408 C CA . PHE A 1 175 ? -6.323 4.303 7.034 1.00 96.06 175 PHE A CA 1
ATOM 1409 C C . PHE A 1 175 ? -6.090 3.142 7.981 1.00 96.06 175 PHE A C 1
ATOM 1411 O O . PHE A 1 175 ? -6.227 3.307 9.191 1.00 96.06 175 PHE A O 1
ATOM 1418 N N . LEU A 1 176 ? -5.675 2.004 7.434 1.00 95.12 176 LEU A N 1
ATOM 1419 C CA . LEU A 1 176 ? -5.0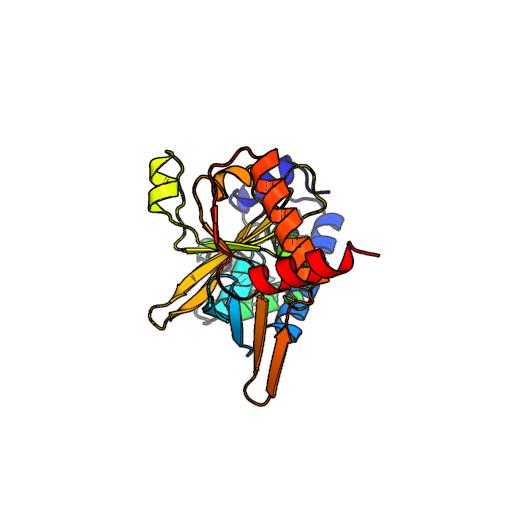65 0.946 8.230 1.00 95.12 176 LEU A CA 1
ATOM 1420 C C . LEU A 1 176 ? -3.602 1.306 8.461 1.00 95.12 176 LEU A C 1
ATOM 1422 O O . LEU A 1 176 ? -2.939 1.761 7.527 1.00 95.12 176 LEU A O 1
ATOM 1426 N N . PHE A 1 177 ? -3.089 1.135 9.672 1.00 94.06 177 PHE A N 1
ATOM 1427 C CA . PHE A 1 177 ? -1.704 1.469 9.985 1.00 94.06 177 PHE A CA 1
ATOM 1428 C C . PHE A 1 177 ? -1.072 0.482 10.956 1.00 94.06 177 PHE A C 1
ATOM 1430 O O . PHE A 1 177 ? -1.745 -0.054 11.823 1.00 94.06 177 PHE A O 1
ATOM 1437 N N . THR A 1 178 ? 0.234 0.277 10.840 1.00 92.12 178 THR A N 1
ATOM 1438 C CA . THR A 1 178 ? 1.020 -0.596 11.723 1.00 92.12 178 THR A CA 1
ATOM 1439 C C . THR A 1 178 ? 2.292 0.129 12.151 1.00 92.12 178 THR A C 1
ATOM 1441 O O . THR A 1 178 ? 2.832 0.901 11.345 1.00 92.12 178 THR A O 1
ATOM 1444 N N . PRO A 1 179 ? 2.796 -0.093 13.378 1.00 90.31 179 PRO A N 1
ATOM 1445 C CA . PRO A 1 179 ? 4.128 0.351 13.760 1.00 90.31 179 PRO A CA 1
ATOM 1446 C C . PRO A 1 179 ? 5.192 -0.150 12.782 1.00 90.31 179 PRO A C 1
ATOM 1448 O O . PRO A 1 179 ? 5.074 -1.234 12.199 1.00 90.31 179 PRO A O 1
ATOM 1451 N N . SER A 1 180 ? 6.243 0.640 12.620 1.00 88.94 180 SER A N 1
ATOM 1452 C CA . SER A 1 180 ? 7.451 0.260 11.904 1.00 88.94 180 SER A CA 1
ATOM 1453 C C . SER A 1 180 ? 8.665 0.376 12.829 1.00 88.94 180 SER A C 1
ATOM 1455 O O . SER A 1 180 ? 8.665 1.135 13.799 1.00 88.94 180 SER A O 1
ATOM 1457 N N . ASP A 1 181 ? 9.731 -0.333 12.471 1.00 86.38 181 ASP A N 1
ATOM 1458 C CA . ASP A 1 181 ? 11.026 -0.248 13.150 1.00 86.38 181 ASP A CA 1
ATOM 1459 C C . ASP A 1 181 ? 11.884 0.924 12.609 1.00 86.38 181 ASP A C 1
ATOM 1461 O O . ASP A 1 181 ? 13.092 0.991 12.837 1.00 86.38 181 ASP A O 1
ATOM 1465 N N . GLU A 1 182 ? 11.277 1.848 11.850 1.00 85.88 182 GLU A N 1
ATOM 1466 C CA . GLU A 1 182 ? 11.963 2.897 11.094 1.00 85.88 182 GLU A CA 1
ATOM 1467 C C . GLU A 1 182 ? 11.829 4.266 11.775 1.00 85.88 182 GLU A C 1
ATOM 1469 O O . GLU A 1 182 ? 10.753 4.863 11.818 1.00 85.88 182 GLU A O 1
ATOM 1474 N N . THR A 1 183 ? 12.951 4.815 12.251 1.00 81.69 183 THR A N 1
ATOM 1475 C CA . THR A 1 183 ? 13.005 6.040 13.077 1.00 81.69 183 THR A CA 1
ATOM 1476 C C . THR A 1 183 ? 12.277 7.241 12.470 1.00 81.69 183 THR A C 1
ATOM 1478 O O . THR A 1 183 ? 11.652 8.023 13.183 1.00 81.69 183 THR A O 1
ATOM 1481 N N . ILE A 1 184 ? 12.383 7.426 11.154 1.00 85.75 184 ILE A N 1
ATOM 1482 C CA . ILE A 1 184 ? 11.834 8.595 10.450 1.00 85.75 184 ILE A CA 1
ATOM 1483 C C . ILE A 1 184 ? 10.407 8.387 9.934 1.00 85.75 184 ILE A C 1
ATOM 1485 O O . ILE A 1 184 ? 9.744 9.356 9.575 1.00 85.75 184 ILE A O 1
ATOM 1489 N N . THR A 1 185 ? 9.935 7.143 9.886 1.00 88.06 185 THR A N 1
ATOM 1490 C CA . THR A 1 185 ? 8.587 6.773 9.438 1.00 88.06 185 THR A CA 1
ATOM 1491 C C . THR A 1 185 ? 8.041 5.719 10.379 1.00 88.06 185 THR A C 1
ATOM 1493 O O . THR A 1 185 ? 7.933 4.563 9.978 1.00 88.06 185 THR A O 1
ATOM 1496 N N . PRO A 1 186 ? 7.698 6.097 11.622 1.00 88.38 186 PRO A N 1
ATOM 1497 C CA . PRO A 1 186 ? 7.407 5.152 12.703 1.00 88.38 186 PRO A CA 1
ATOM 1498 C C . PRO A 1 186 ? 6.157 4.295 12.466 1.00 88.38 186 PRO A C 1
ATOM 1500 O O . PRO A 1 186 ? 5.881 3.384 13.238 1.00 88.38 186 PRO A O 1
ATOM 1503 N N . TYR A 1 187 ? 5.396 4.588 11.409 1.00 92.50 187 TYR A N 1
ATOM 1504 C CA . TYR A 1 187 ? 4.218 3.839 11.006 1.00 92.50 187 TYR A CA 1
ATOM 1505 C C . TYR A 1 187 ? 4.178 3.689 9.489 1.00 92.50 187 TYR A C 1
ATOM 1507 O O . TYR A 1 187 ? 4.529 4.613 8.749 1.00 92.50 187 TYR A O 1
ATOM 1515 N N . PHE A 1 188 ? 3.684 2.543 9.034 1.00 94.31 188 PHE A N 1
ATOM 1516 C CA . PHE A 1 188 ? 3.225 2.352 7.663 1.00 94.31 188 PHE A CA 1
ATOM 1517 C C . PHE A 1 188 ? 1.707 2.437 7.614 1.00 94.31 188 PHE A C 1
ATOM 1519 O O . PHE A 1 188 ? 1.034 2.052 8.568 1.00 94.31 188 PHE A O 1
ATOM 1526 N N . MET A 1 189 ? 1.171 2.949 6.507 1.00 95.19 189 MET A N 1
ATOM 1527 C CA . MET A 1 189 ? -0.262 3.164 6.329 1.00 95.19 189 MET A CA 1
ATOM 1528 C C . MET A 1 189 ? -0.746 2.664 4.971 1.00 95.19 189 MET A C 1
ATOM 1530 O O . MET A 1 189 ? -0.076 2.860 3.954 1.00 95.19 189 MET A O 1
ATOM 1534 N N . MET A 1 190 ? -1.957 2.119 4.945 1.00 95.81 190 MET A N 1
ATOM 1535 C CA . MET A 1 190 ? -2.729 1.822 3.744 1.00 95.81 190 MET A CA 1
ATOM 1536 C C . MET A 1 190 ? -4.010 2.652 3.754 1.00 95.81 190 MET A C 1
ATOM 1538 O O . MET A 1 190 ? -4.840 2.522 4.650 1.00 95.81 190 MET A O 1
ATOM 1542 N N . GLY A 1 191 ? -4.153 3.522 2.756 1.00 96.31 191 GLY A N 1
ATOM 1543 C CA .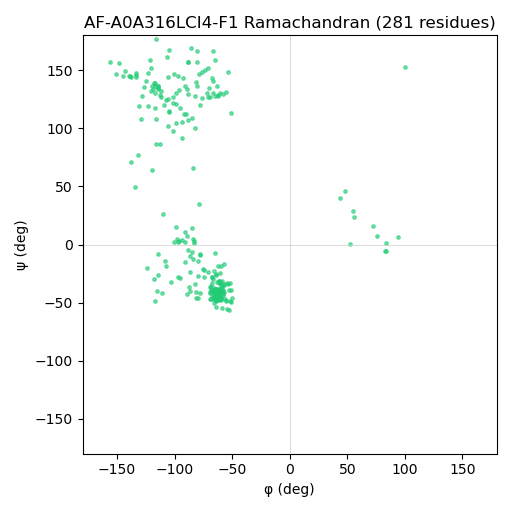 GLY A 1 191 ? -5.360 4.314 2.543 1.00 96.31 191 GLY A CA 1
ATOM 1544 C C . GLY A 1 191 ? -6.409 3.507 1.804 1.00 96.31 191 GLY A C 1
ATOM 1545 O O . GLY A 1 191 ? -6.116 2.938 0.750 1.00 96.31 191 GLY A O 1
ATOM 1546 N N . LEU A 1 192 ? -7.614 3.459 2.359 1.00 97.00 192 LEU A N 1
ATOM 1547 C CA . LEU A 1 192 ? -8.755 2.743 1.814 1.00 97.00 192 LEU A CA 1
ATOM 1548 C C . LEU A 1 192 ? -9.807 3.738 1.353 1.00 97.00 192 LEU A C 1
ATOM 1550 O O . LEU A 1 192 ? -10.249 4.589 2.131 1.00 97.00 192 LEU A O 1
ATOM 1554 N N . LYS A 1 193 ? -10.236 3.596 0.102 1.00 96.44 193 LYS A N 1
ATOM 1555 C CA . LYS A 1 193 ? -11.379 4.328 -0.439 1.00 96.44 193 LYS A CA 1
ATOM 1556 C C . LYS A 1 193 ? -12.570 3.392 -0.572 1.00 96.44 193 LYS A C 1
ATOM 1558 O O . LYS A 1 193 ? -12.403 2.226 -0.929 1.00 96.44 193 LYS A O 1
ATOM 1563 N N . GLN A 1 194 ? -13.754 3.927 -0.321 1.00 96.31 194 GLN A N 1
ATOM 1564 C CA . GLN A 1 194 ? -14.997 3.210 -0.551 1.00 96.31 194 GLN A CA 1
ATOM 1565 C C . GLN A 1 194 ? -15.383 3.307 -2.032 1.00 96.31 194 GLN A C 1
ATOM 1567 O O . GLN A 1 194 ? -15.176 4.340 -2.674 1.00 96.31 194 GLN A O 1
ATOM 1572 N N . THR A 1 195 ? -15.873 2.206 -2.581 1.00 95.06 195 THR A N 1
ATOM 1573 C CA . THR A 1 195 ? -16.504 2.129 -3.904 1.00 95.06 195 THR A CA 1
ATOM 1574 C C . THR A 1 195 ? -17.990 2.466 -3.801 1.00 95.06 195 THR A C 1
ATOM 1576 O O . THR A 1 195 ? -18.537 2.528 -2.699 1.00 95.06 195 THR A O 1
ATOM 1579 N N . ASP A 1 196 ? -18.652 2.659 -4.940 1.00 92.44 196 ASP A N 1
ATOM 1580 C CA . ASP A 1 196 ? -20.087 2.959 -4.974 1.00 92.44 196 ASP A CA 1
ATOM 1581 C C . ASP A 1 196 ? -20.924 1.787 -4.424 1.00 92.44 196 ASP A C 1
ATOM 1583 O O . ASP A 1 196 ? -22.006 1.990 -3.876 1.00 92.44 196 ASP A O 1
ATOM 1587 N N . GLU A 1 197 ? -20.394 0.562 -4.491 1.00 90.62 197 GLU A N 1
ATOM 1588 C CA . GLU A 1 197 ? -20.999 -0.654 -3.940 1.00 90.62 197 GLU A CA 1
ATOM 1589 C C . GLU A 1 197 ? -20.723 -0.859 -2.437 1.00 90.62 197 GLU A C 1
ATOM 1591 O O . GLU A 1 197 ? -21.112 -1.874 -1.862 1.00 90.62 197 GLU A O 1
ATOM 1596 N N . GLY A 1 198 ? -20.035 0.078 -1.777 1.00 92.31 198 GLY A N 1
ATOM 1597 C CA . GLY A 1 198 ? -19.729 0.013 -0.345 1.00 92.31 198 GLY A CA 1
ATOM 1598 C C . GLY A 1 198 ? -18.491 -0.815 0.022 1.00 92.31 198 GLY A C 1
ATOM 1599 O O . GLY A 1 198 ? -18.068 -0.776 1.179 1.00 92.31 198 GLY A O 1
ATOM 1600 N N . LEU A 1 199 ? -17.865 -1.497 -0.944 1.00 95.62 199 LEU A N 1
ATOM 1601 C CA . LEU A 1 199 ? -16.594 -2.212 -0.780 1.00 95.62 199 LEU A CA 1
ATOM 1602 C C . LEU A 1 199 ? -15.439 -1.218 -0.602 1.00 95.62 199 LEU A C 1
ATOM 1604 O O . LEU A 1 199 ? -15.308 -0.266 -1.375 1.00 95.62 199 LEU A O 1
ATOM 1608 N N . TYR A 1 200 ? -14.557 -1.461 0.364 1.00 97.38 200 TYR A N 1
ATOM 1609 C CA . TYR A 1 200 ? -13.314 -0.716 0.516 1.00 97.38 200 TYR A CA 1
ATOM 1610 C C . TYR A 1 200 ? -12.192 -1.359 -0.295 1.00 97.38 200 TYR A C 1
ATOM 1612 O O . TYR A 1 200 ? -11.902 -2.545 -0.166 1.00 97.38 200 TYR A O 1
ATOM 1620 N N . ILE A 1 201 ? -11.509 -0.546 -1.098 1.00 96.50 201 ILE A N 1
ATOM 1621 C CA . ILE A 1 201 ? -10.327 -0.966 -1.852 1.00 96.50 201 ILE A CA 1
ATOM 1622 C C . ILE A 1 201 ? -9.133 -0.080 -1.502 1.00 96.50 201 ILE A C 1
ATOM 1624 O O . ILE A 1 201 ? -9.295 1.122 -1.249 1.00 96.50 201 ILE A O 1
ATOM 1628 N N . PRO A 1 202 ? -7.911 -0.629 -1.516 1.00 95.50 202 PRO A N 1
ATOM 1629 C CA . PRO A 1 202 ? -6.723 0.150 -1.230 1.00 95.50 202 PRO A CA 1
ATOM 1630 C C . PRO A 1 202 ? -6.455 1.145 -2.364 1.00 95.50 202 PRO A C 1
ATOM 1632 O O . PRO A 1 202 ? -6.368 0.803 -3.551 1.00 95.50 202 PRO A O 1
AT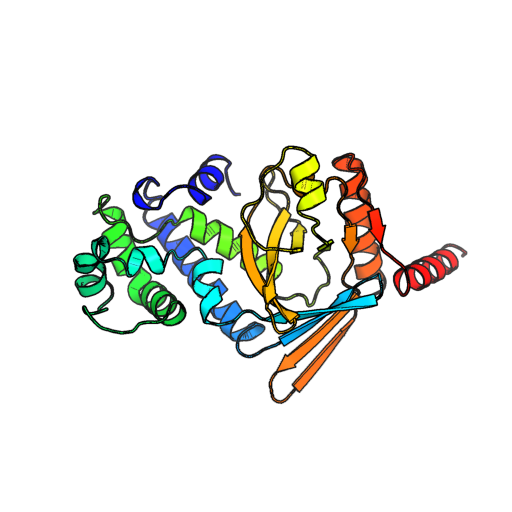OM 1635 N N . GLU A 1 203 ? -6.318 2.407 -1.981 1.00 94.69 203 GLU A N 1
ATOM 1636 C CA . GLU A 1 203 ? -5.931 3.507 -2.855 1.00 94.69 203 GLU A CA 1
ATOM 1637 C C . GLU A 1 203 ? -4.410 3.669 -2.888 1.00 94.69 203 GLU A C 1
ATOM 1639 O O . GLU A 1 203 ? -3.832 3.876 -3.953 1.00 94.69 203 GLU A O 1
ATOM 1644 N N . THR A 1 204 ? -3.749 3.570 -1.732 1.00 92.00 204 THR A N 1
ATOM 1645 C CA . THR A 1 204 ? -2.307 3.807 -1.616 1.00 92.00 204 THR A CA 1
ATOM 1646 C C . THR A 1 204 ? -1.709 3.105 -0.403 1.00 92.00 204 THR A C 1
ATOM 1648 O O . THR A 1 204 ? -2.393 2.868 0.589 1.00 92.00 204 THR A O 1
ATOM 1651 N N . ILE A 1 205 ? -0.400 2.861 -0.461 1.00 93.94 205 ILE A N 1
ATOM 1652 C CA . ILE A 1 205 ? 0.440 2.489 0.680 1.00 93.94 205 ILE A CA 1
ATOM 1653 C C . ILE A 1 205 ? 1.521 3.555 0.836 1.00 93.94 205 ILE A C 1
ATOM 1655 O O . ILE A 1 205 ? 2.089 4.024 -0.161 1.00 93.94 205 ILE A O 1
ATOM 1659 N N . MET A 1 206 ? 1.774 3.980 2.071 1.00 91.50 206 MET A N 1
ATOM 1660 C CA . MET A 1 206 ? 2.723 5.047 2.369 1.00 91.50 206 MET A CA 1
ATOM 1661 C C . MET A 1 206 ? 3.422 4.887 3.718 1.00 91.50 206 MET A C 1
ATOM 1663 O O . MET A 1 206 ? 2.906 4.271 4.647 1.00 91.50 206 MET A O 1
ATOM 1667 N N . ALA A 1 207 ? 4.591 5.514 3.802 1.00 92.81 207 ALA A N 1
ATOM 1668 C CA . ALA A 1 207 ? 5.400 5.673 5.001 1.00 92.81 207 ALA A CA 1
ATOM 1669 C C . ALA A 1 207 ? 5.480 7.179 5.317 1.00 92.81 207 ALA A C 1
ATOM 1671 O O . ALA A 1 207 ? 6.350 7.871 4.782 1.00 92.81 207 ALA A O 1
ATOM 1672 N N . PRO A 1 208 ? 4.517 7.752 6.060 1.00 90.00 208 PRO A N 1
ATOM 1673 C CA . PRO A 1 208 ? 4.491 9.190 6.304 1.00 90.00 208 PRO A CA 1
ATOM 1674 C C . PRO A 1 208 ? 5.615 9.622 7.254 1.00 90.00 208 PRO A C 1
ATOM 1676 O O . PRO A 1 208 ? 5.686 9.158 8.388 1.00 90.00 208 PRO A O 1
ATOM 1679 N N . GLU A 1 209 ? 6.423 10.605 6.838 1.00 87.12 209 GLU A N 1
ATOM 1680 C CA . GLU A 1 209 ? 7.393 11.265 7.736 1.00 87.12 209 GLU A CA 1
ATOM 1681 C C . GLU A 1 209 ? 6.696 11.944 8.931 1.00 87.12 209 GLU A C 1
ATOM 1683 O O . GLU A 1 209 ? 7.242 12.027 10.024 1.00 87.12 209 GLU A O 1
ATOM 1688 N N . ASN A 1 210 ? 5.469 12.439 8.728 1.00 87.25 210 ASN A N 1
ATOM 1689 C CA . ASN A 1 210 ? 4.691 13.153 9.741 1.00 87.25 210 ASN A CA 1
ATOM 1690 C C . ASN A 1 210 ? 3.378 12.425 10.040 1.00 87.25 210 ASN A C 1
ATOM 1692 O O . ASN A 1 210 ? 2.299 12.958 9.774 1.00 87.25 210 ASN A O 1
ATOM 1696 N N . PHE A 1 211 ? 3.470 11.207 10.580 1.00 89.88 211 PHE A N 1
ATOM 1697 C CA . PHE A 1 211 ? 2.300 10.397 10.941 1.00 89.88 211 PHE A CA 1
ATOM 1698 C C . PHE A 1 211 ? 1.287 11.164 11.805 1.00 89.88 211 PHE A C 1
ATOM 1700 O O . PHE A 1 211 ? 0.088 11.094 11.554 1.00 89.88 211 PHE A O 1
ATOM 1707 N N . SER A 1 212 ? 1.767 11.988 12.745 1.00 89.19 212 SER A N 1
ATOM 1708 C CA . SER A 1 212 ? 0.922 12.794 13.636 1.00 89.19 212 SER A CA 1
ATOM 1709 C C . SER A 1 212 ? -0.117 13.643 12.908 1.00 89.19 212 SER A C 1
ATOM 1711 O O . SER A 1 212 ? -1.221 13.805 13.418 1.00 89.19 212 SER A O 1
ATOM 1713 N N . ARG A 1 213 ? 0.184 14.135 11.699 1.00 89.81 213 ARG A N 1
ATOM 1714 C CA . ARG A 1 213 ? -0.759 14.927 10.896 1.00 89.81 213 ARG A CA 1
ATOM 1715 C C . ARG A 1 213 ? -2.032 14.150 10.573 1.00 89.81 213 ARG A C 1
ATOM 1717 O O . ARG A 1 213 ? -3.101 14.743 10.576 1.00 89.81 213 ARG A O 1
ATOM 1724 N N . TYR A 1 214 ? -1.919 12.843 10.348 1.00 91.00 214 TYR A N 1
ATOM 1725 C CA . TYR A 1 214 ? -3.045 11.958 10.041 1.00 91.00 214 TYR A CA 1
ATOM 1726 C C . TYR A 1 214 ? -3.873 11.579 11.267 1.00 91.00 214 TYR A C 1
ATOM 1728 O O . TYR A 1 214 ? -4.928 10.981 11.106 1.00 91.00 214 TYR A O 1
ATOM 1736 N N . LEU A 1 215 ? -3.418 11.917 12.475 1.00 90.56 215 LEU A N 1
ATOM 1737 C CA . LEU A 1 215 ? -4.157 11.662 13.707 1.00 90.56 215 LEU A CA 1
ATOM 1738 C C . LEU A 1 215 ? -4.982 12.872 14.150 1.00 90.56 215 LEU A C 1
ATOM 1740 O O . LEU A 1 215 ? -6.010 12.686 14.781 1.00 90.56 215 LEU A O 1
ATOM 1744 N N . ILE A 1 216 ? -4.564 14.102 13.824 1.00 88.31 216 ILE A N 1
ATOM 1745 C CA . ILE A 1 216 ? -5.146 15.335 14.384 1.00 88.31 216 ILE A CA 1
ATOM 1746 C C . ILE A 1 216 ? -6.675 15.348 14.257 1.00 88.31 216 ILE A C 1
ATOM 1748 O O . ILE A 1 216 ? -7.216 15.454 13.154 1.00 88.31 216 ILE A O 1
ATOM 1752 N N . GLU A 1 217 ? -7.342 15.280 15.417 1.00 88.81 217 GLU A N 1
ATOM 1753 C CA . GLU A 1 217 ? -8.807 15.309 15.559 1.00 88.81 217 GLU A CA 1
ATOM 1754 C C . GLU A 1 217 ? -9.528 14.226 14.740 1.00 88.81 217 GLU A C 1
ATOM 1756 O O . GLU A 1 217 ? -10.702 14.355 14.402 1.00 88.81 217 GLU A O 1
ATOM 1761 N N . GLN A 1 218 ? -8.824 13.141 14.420 1.00 92.38 218 GLN A N 1
ATOM 1762 C CA . GLN A 1 218 ? -9.397 11.979 13.763 1.00 92.38 218 GLN A CA 1
ATOM 1763 C C . GLN A 1 218 ? -9.950 10.996 14.791 1.00 92.38 218 GLN A C 1
ATOM 1765 O O . GLN A 1 218 ? -9.538 10.963 15.957 1.00 92.38 218 GLN A O 1
ATOM 1770 N N . THR A 1 219 ? -10.887 10.168 14.333 1.00 91.44 219 THR A N 1
ATOM 1771 C CA . THR A 1 219 ? -11.423 9.074 15.142 1.00 91.44 219 THR A CA 1
ATOM 1772 C C . THR A 1 219 ? -10.591 7.822 14.928 1.00 91.44 219 THR A C 1
ATOM 1774 O O . THR A 1 219 ? -10.259 7.441 13.805 1.00 91.44 219 THR A O 1
ATOM 1777 N N . LEU A 1 220 ? -10.251 7.184 16.034 1.00 91.00 220 LEU A N 1
ATOM 1778 C CA . LEU A 1 220 ? -9.380 6.034 16.119 1.00 91.00 220 LEU A CA 1
ATOM 1779 C C . LEU A 1 220 ? -10.212 4.801 16.475 1.00 91.00 220 LEU A C 1
ATOM 1781 O O . LEU A 1 220 ? -10.866 4.772 17.517 1.00 91.00 220 LEU A O 1
ATOM 1785 N N . LEU A 1 221 ? -10.186 3.800 15.593 1.00 90.38 221 LEU A N 1
ATOM 1786 C CA . LEU A 1 221 ? -10.990 2.581 15.679 1.00 90.38 221 LEU A CA 1
ATOM 1787 C C . LEU A 1 221 ? -10.079 1.359 15.780 1.00 90.38 221 LEU A C 1
ATOM 1789 O O . LEU A 1 221 ? -9.109 1.243 15.028 1.00 90.38 221 LEU A O 1
ATOM 1793 N N . LEU A 1 222 ? -10.388 0.450 16.703 1.00 88.75 222 LEU A N 1
ATOM 1794 C CA . LEU A 1 222 ? -9.577 -0.738 16.944 1.00 88.75 222 LEU A CA 1
ATOM 1795 C C . LEU A 1 222 ? -10.235 -1.947 16.272 1.00 88.75 222 LEU A C 1
ATOM 1797 O O . LEU A 1 222 ? -11.415 -2.196 16.527 1.00 88.75 222 LEU A O 1
ATOM 1801 N N . PRO A 1 223 ? -9.511 -2.707 15.437 1.00 90.00 223 PRO A N 1
ATOM 1802 C CA . PRO A 1 223 ? -10.030 -3.955 14.893 1.00 90.00 223 PRO A CA 1
ATOM 1803 C C . PRO A 1 223 ? -10.212 -4.980 16.019 1.00 90.00 223 PRO A C 1
ATOM 1805 O O . PRO A 1 223 ? -9.303 -5.201 16.817 1.00 90.00 223 PRO A O 1
ATOM 1808 N N . ILE A 1 224 ? -11.387 -5.608 16.086 1.00 90.25 224 ILE A N 1
ATOM 1809 C CA . ILE A 1 224 ? -11.697 -6.651 17.084 1.00 90.25 224 ILE A CA 1
ATOM 1810 C C . ILE A 1 224 ? -11.928 -8.019 16.459 1.00 90.25 224 ILE A C 1
ATOM 1812 O O . ILE A 1 224 ? -11.723 -9.043 17.111 1.00 90.25 224 ILE A O 1
ATOM 1816 N N . GLN A 1 225 ? -12.349 -8.047 15.199 1.00 91.62 225 GLN A N 1
ATOM 1817 C CA . GLN A 1 225 ? -12.595 -9.277 14.470 1.00 91.62 225 GLN A CA 1
ATOM 1818 C C . GLN A 1 225 ? -12.3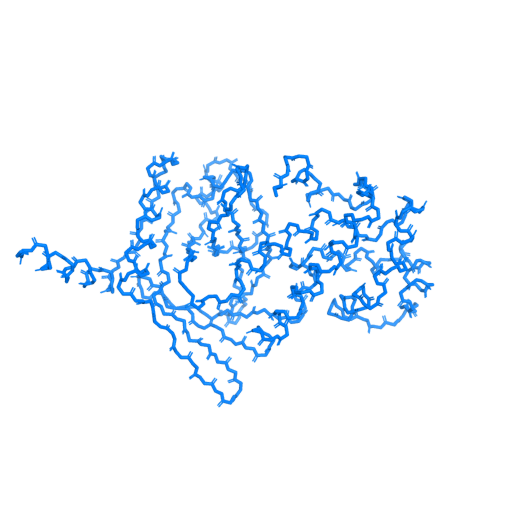46 -9.048 12.982 1.00 91.62 225 GLN A C 1
ATOM 1820 O O . GLN A 1 225 ? -12.618 -7.969 12.454 1.00 91.62 225 GLN A O 1
ATOM 1825 N N . VAL A 1 226 ? -11.853 -10.086 12.315 1.00 93.06 226 VAL A N 1
ATOM 1826 C CA . VAL A 1 226 ? -11.723 -10.152 10.863 1.00 93.06 226 VAL A CA 1
ATOM 1827 C C . VAL A 1 226 ? -12.363 -11.449 10.394 1.00 93.06 226 VAL A C 1
ATOM 1829 O O . VAL A 1 226 ? -12.064 -12.529 10.906 1.00 93.06 226 VAL A O 1
ATOM 1832 N N . ILE A 1 227 ? -13.272 -11.341 9.436 1.00 93.12 227 ILE A N 1
ATOM 1833 C CA . ILE A 1 227 ? -13.856 -12.472 8.730 1.00 93.12 227 ILE A CA 1
ATOM 1834 C C . ILE A 1 227 ? -13.224 -12.507 7.345 1.00 93.12 227 ILE A C 1
ATOM 1836 O O . ILE A 1 227 ? -13.417 -11.594 6.547 1.00 93.12 227 ILE A O 1
ATOM 1840 N N . ILE A 1 228 ? -12.464 -13.558 7.070 1.00 92.81 228 ILE A N 1
ATOM 1841 C CA . ILE A 1 228 ? -11.827 -13.799 5.781 1.00 92.81 228 ILE A CA 1
ATOM 1842 C C . ILE A 1 228 ? -12.703 -14.789 5.030 1.00 92.81 228 ILE A C 1
ATOM 1844 O O . ILE A 1 228 ? -12.940 -15.899 5.504 1.00 92.81 228 ILE A O 1
ATOM 1848 N N . SER A 1 229 ? -13.183 -14.384 3.866 1.00 91.25 229 SER A N 1
ATOM 1849 C CA . SER A 1 229 ? -13.970 -15.235 2.981 1.00 91.25 229 SER A CA 1
ATOM 1850 C C . SER A 1 229 ? -13.237 -15.439 1.665 1.00 91.25 229 SER A C 1
ATOM 1852 O O . SER A 1 229 ? -12.670 -14.500 1.105 1.00 91.25 229 SER A O 1
ATOM 1854 N N . ASN A 1 230 ? -13.238 -16.676 1.188 1.00 86.56 230 ASN A N 1
ATOM 1855 C CA . ASN A 1 230 ? -13.057 -17.003 -0.221 1.00 86.56 230 ASN A CA 1
ATOM 1856 C C . ASN A 1 230 ? -14.366 -17.660 -0.713 1.00 86.56 230 ASN A C 1
ATOM 1858 O O . ASN A 1 230 ? -15.296 -17.838 0.075 1.00 86.56 230 ASN A O 1
ATOM 1862 N N . ASN A 1 231 ? -14.472 -17.997 -1.999 1.00 71.06 231 ASN A N 1
ATOM 1863 C CA . ASN A 1 231 ? -15.708 -18.560 -2.564 1.00 71.06 231 ASN A CA 1
ATOM 1864 C C . ASN A 1 231 ? -16.206 -19.854 -1.874 1.00 71.06 231 ASN A C 1
ATOM 1866 O O . ASN A 1 231 ? -17.380 -20.185 -2.027 1.00 71.06 231 ASN A O 1
ATOM 1870 N N . ASP A 1 232 ? -15.361 -20.548 -1.100 1.00 73.62 232 ASP A N 1
ATOM 1871 C CA . ASP A 1 232 ? -15.638 -21.880 -0.545 1.00 73.62 232 ASP A CA 1
ATOM 1872 C C . ASP A 1 232 ? -15.512 -21.967 0.995 1.00 73.62 232 ASP A C 1
ATOM 1874 O O . ASP A 1 232 ? -16.072 -22.867 1.622 1.00 73.62 232 ASP A O 1
ATOM 1878 N N . GLU A 1 233 ? -14.799 -21.037 1.631 1.00 81.50 233 GLU A N 1
ATOM 1879 C CA . GLU A 1 233 ? -14.411 -21.075 3.040 1.00 81.50 233 GLU A CA 1
ATOM 1880 C C . GLU A 1 233 ? -14.576 -19.709 3.709 1.00 81.50 233 GLU A C 1
ATOM 1882 O O . GLU A 1 233 ? -14.291 -18.651 3.140 1.00 81.50 233 GLU A O 1
ATOM 1887 N N . LEU A 1 234 ? -14.987 -19.747 4.975 1.00 88.62 234 LEU A N 1
ATOM 18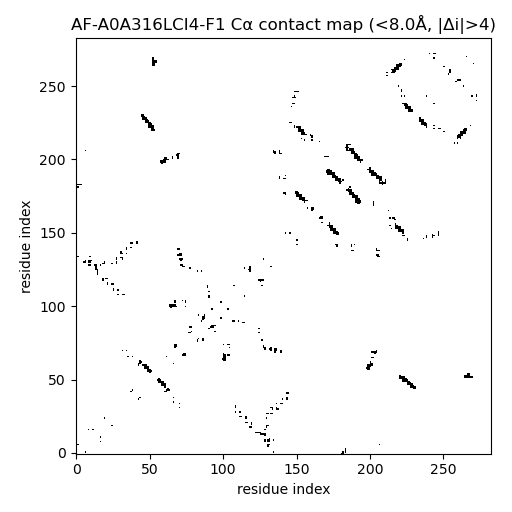88 C CA . LEU A 1 234 ? -15.202 -18.569 5.800 1.00 88.62 234 LEU A CA 1
ATOM 1889 C C . LEU A 1 234 ? -14.454 -18.764 7.120 1.00 88.62 234 LEU A C 1
ATOM 1891 O O . LEU A 1 234 ? -14.833 -19.584 7.957 1.00 88.62 234 LEU A O 1
ATOM 1895 N N . ASN A 1 235 ? -13.362 -18.024 7.289 1.00 90.44 235 ASN A N 1
ATOM 1896 C CA . ASN A 1 235 ? -12.508 -18.073 8.466 1.00 90.44 235 ASN A CA 1
ATOM 1897 C C . ASN A 1 235 ? -12.726 -16.825 9.323 1.00 90.44 235 ASN A C 1
ATOM 1899 O O . ASN A 1 235 ? -12.583 -15.698 8.853 1.00 90.44 235 ASN A O 1
ATOM 1903 N N . LYS A 1 236 ? -13.056 -17.019 10.598 1.00 92.19 236 LYS A N 1
ATOM 1904 C CA . LYS A 1 236 ? -13.267 -15.936 11.558 1.00 92.19 236 LYS A CA 1
ATOM 1905 C C . LYS A 1 236 ? -12.109 -15.891 12.544 1.00 92.19 236 LYS A C 1
ATOM 1907 O O . LYS A 1 236 ? -11.871 -16.854 13.268 1.00 92.19 236 LYS A O 1
ATOM 1912 N N . ILE A 1 237 ? -11.471 -14.731 12.635 1.00 92.31 237 ILE A N 1
ATOM 1913 C CA . ILE A 1 237 ? -10.378 -14.452 13.564 1.00 92.31 237 ILE A CA 1
ATOM 1914 C C . ILE A 1 237 ? -10.831 -13.343 14.511 1.00 92.31 237 ILE A C 1
ATOM 1916 O O . ILE A 1 237 ? -11.348 -12.317 14.069 1.00 92.31 237 ILE A O 1
ATOM 1920 N N . CYS A 1 238 ? -10.661 -13.549 15.815 1.00 91.00 238 CYS A N 1
ATOM 1921 C CA . CYS A 1 238 ? -11.006 -12.572 16.845 1.00 91.00 238 CYS A CA 1
ATOM 1922 C C . CYS A 1 238 ? -9.750 -12.147 17.598 1.00 91.00 238 CYS A C 1
ATOM 1924 O O . CYS A 1 238 ? -8.956 -13.005 17.983 1.00 91.00 238 CYS A O 1
ATOM 1926 N N . ALA A 1 239 ? -9.635 -10.854 17.894 1.00 88.94 239 ALA A N 1
ATOM 1927 C CA . ALA A 1 239 ? -8.578 -10.342 18.748 1.00 88.94 239 ALA A CA 1
ATOM 1928 C C . ALA A 1 239 ? -8.702 -10.936 20.159 1.00 88.94 239 ALA A C 1
ATOM 1930 O O . ALA A 1 239 ? -9.750 -10.857 20.816 1.00 88.94 239 ALA A O 1
ATOM 1931 N N . THR A 1 240 ? -7.612 -11.504 20.652 1.00 89.19 240 THR A N 1
ATOM 1932 C CA . THR A 1 240 ? -7.476 -11.964 22.033 1.00 89.19 240 THR A CA 1
ATOM 1933 C C . THR A 1 240 ? -7.536 -10.781 23.010 1.00 89.19 240 THR A C 1
ATOM 1935 O O . THR A 1 240 ? -7.223 -9.643 22.646 1.00 89.19 240 THR A O 1
ATOM 1938 N N . PRO A 1 241 ? -7.867 -11.007 24.297 1.00 86.31 241 PRO A N 1
ATOM 1939 C CA . PRO A 1 241 ? -7.795 -9.956 25.316 1.00 86.31 241 PRO A CA 1
ATOM 1940 C C . PRO A 1 241 ? -6.429 -9.253 25.399 1.00 86.31 241 PRO A C 1
ATOM 1942 O O . PRO A 1 241 ? -6.370 -8.053 25.671 1.00 86.31 241 PRO A O 1
ATOM 1945 N N . SER A 1 242 ? -5.334 -9.984 25.156 1.00 86.81 242 SER A N 1
ATOM 1946 C CA . SER A 1 242 ? -3.972 -9.441 25.110 1.00 86.81 242 SER A CA 1
ATOM 1947 C C . SER A 1 242 ? -3.738 -8.538 23.904 1.00 86.81 242 SER A C 1
ATOM 1949 O O . SER A 1 242 ? -3.227 -7.437 24.084 1.00 86.81 242 SER A O 1
ATOM 1951 N N . GLU A 1 243 ? -4.137 -8.954 22.700 1.00 89.12 243 GLU A N 1
ATOM 1952 C CA . GLU A 1 243 ? -4.011 -8.129 21.486 1.00 89.12 243 GLU A CA 1
ATOM 1953 C C . GLU A 1 243 ? -4.850 -6.863 21.609 1.00 89.12 243 GLU A C 1
ATOM 1955 O O . GLU A 1 243 ? -4.363 -5.762 21.348 1.00 89.12 243 GLU A O 1
ATOM 1960 N N . LYS A 1 244 ? -6.070 -6.997 22.140 1.00 86.81 244 LYS A N 1
ATOM 1961 C CA . LYS A 1 244 ? -6.924 -5.856 22.451 1.00 86.81 244 LYS A CA 1
ATOM 1962 C C . LYS A 1 244 ? -6.194 -4.861 23.353 1.00 86.81 244 LYS A C 1
ATOM 1964 O O . LYS A 1 244 ? -6.046 -3.692 22.997 1.00 86.81 244 LYS A O 1
ATOM 1969 N N . LEU A 1 245 ? -5.698 -5.311 24.507 1.00 84.88 245 LEU A N 1
ATOM 1970 C CA . LEU A 1 245 ? -4.996 -4.442 25.455 1.00 84.88 245 LEU A CA 1
ATOM 1971 C C . LEU A 1 245 ? -3.741 -3.795 24.843 1.00 84.88 245 LEU A C 1
ATOM 1973 O O . LEU A 1 245 ? -3.510 -2.605 25.061 1.00 84.88 245 LEU A O 1
ATOM 1977 N N . SER A 1 246 ? -2.965 -4.549 24.064 1.00 85.94 246 SER A N 1
ATOM 1978 C CA . SER A 1 246 ? -1.783 -4.047 23.356 1.00 85.94 246 SER A CA 1
ATOM 1979 C C . SER A 1 246 ? -2.138 -2.940 22.365 1.00 85.94 246 SER A C 1
ATOM 1981 O O . SER A 1 246 ? -1.524 -1.873 22.416 1.00 85.94 246 SER A O 1
ATOM 1983 N N . LEU A 1 247 ? -3.174 -3.129 21.541 1.00 86.62 247 LEU A N 1
ATOM 1984 C CA . LEU A 1 247 ? -3.675 -2.092 20.637 1.00 86.62 247 LEU A CA 1
ATOM 1985 C C . LEU A 1 247 ? -4.133 -0.852 21.405 1.00 86.62 247 LEU A C 1
ATOM 1987 O O . LEU A 1 247 ? -3.737 0.263 21.078 1.00 86.62 247 LEU A O 1
ATOM 1991 N N . LEU A 1 248 ? -4.911 -1.015 22.476 1.00 86.06 248 LEU A N 1
ATOM 1992 C CA . LEU A 1 248 ? -5.364 0.127 23.272 1.00 86.06 248 LEU A CA 1
ATOM 1993 C C . LEU A 1 248 ? -4.187 0.921 23.858 1.00 86.06 248 LEU A C 1
ATOM 1995 O O . LEU A 1 248 ? -4.211 2.152 23.864 1.00 86.06 248 LEU A O 1
ATOM 1999 N N . ASN A 1 249 ? -3.155 0.231 24.342 1.00 85.56 249 ASN A N 1
ATOM 2000 C CA . ASN A 1 249 ? -1.954 0.872 24.871 1.00 85.56 249 ASN A CA 1
ATOM 2001 C C . ASN A 1 249 ? -1.151 1.579 23.773 1.00 85.56 249 ASN A C 1
ATOM 2003 O O . ASN A 1 249 ? -0.703 2.702 23.999 1.00 85.56 249 ASN A O 1
ATOM 2007 N N . MET A 1 250 ? -1.029 0.981 22.583 1.00 87.00 250 MET A N 1
ATOM 2008 C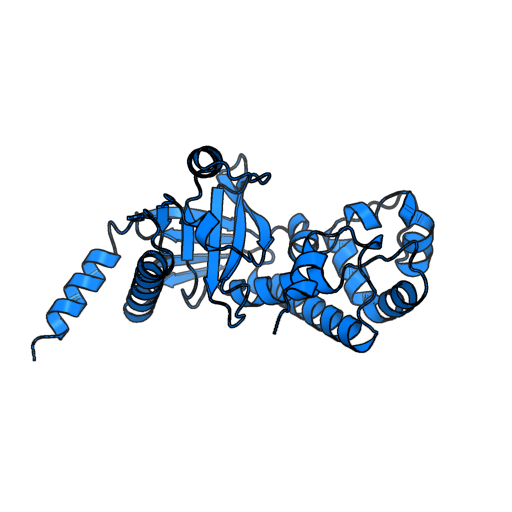 CA . MET A 1 250 ? -0.426 1.633 21.415 1.00 87.00 250 MET A CA 1
ATOM 2009 C C . MET A 1 250 ? -1.138 2.954 21.105 1.00 87.00 250 MET A C 1
ATOM 2011 O O . MET A 1 250 ? -0.494 3.991 20.975 1.00 87.00 250 MET A O 1
ATOM 2015 N N . TYR A 1 251 ? -2.469 2.948 21.059 1.00 84.81 251 TYR A N 1
ATOM 2016 C CA . TYR A 1 251 ? -3.267 4.138 20.765 1.00 84.81 251 TYR A CA 1
ATOM 2017 C C . TYR A 1 251 ? -3.185 5.220 21.848 1.00 84.81 251 TYR A C 1
ATOM 2019 O O . TYR A 1 251 ? -3.094 6.406 21.533 1.00 84.81 251 TYR A O 1
ATOM 2027 N N . LYS A 1 252 ? -3.174 4.840 23.130 1.00 84.12 252 LYS A N 1
ATOM 2028 C CA . LYS A 1 252 ? -2.955 5.795 24.229 1.00 84.12 252 LYS A CA 1
ATOM 2029 C C . LYS A 1 252 ? -1.585 6.459 24.126 1.00 84.12 252 LYS A C 1
ATOM 2031 O O . LYS A 1 252 ? -1.494 7.679 24.227 1.00 84.12 252 LYS A O 1
ATOM 2036 N N . ASN A 1 253 ? -0.552 5.663 23.856 1.00 85.31 253 ASN A N 1
ATOM 2037 C CA . ASN A 1 253 ? 0.807 6.154 23.654 1.00 85.31 253 ASN A CA 1
ATOM 2038 C C . ASN A 1 253 ? 0.882 7.106 22.445 1.00 85.31 253 ASN A C 1
ATOM 2040 O O . ASN A 1 253 ? 1.461 8.181 22.541 1.00 85.31 253 ASN A O 1
ATOM 2044 N N . LEU A 1 254 ? 0.207 6.783 21.335 1.00 84.50 254 LEU A N 1
ATOM 2045 C CA . LEU A 1 254 ? 0.091 7.673 20.172 1.00 84.50 254 LEU A CA 1
ATOM 2046 C C . LEU A 1 254 ? -0.477 9.050 20.534 1.00 84.50 254 LEU A C 1
ATOM 2048 O O . LEU A 1 254 ? 0.075 10.075 20.128 1.00 84.50 254 LEU A O 1
ATOM 2052 N N . ILE A 1 255 ? -1.573 9.083 21.292 1.00 81.12 255 ILE A N 1
ATOM 2053 C CA . ILE A 1 255 ? -2.213 10.334 21.719 1.00 81.12 255 ILE A CA 1
ATOM 2054 C C . ILE A 1 255 ? -1.280 11.134 22.630 1.00 81.12 255 ILE A C 1
ATOM 2056 O O . ILE A 1 255 ? -1.140 12.342 22.440 1.00 81.12 255 ILE A O 1
ATOM 2060 N N . GLU A 1 256 ? -0.615 10.467 23.571 1.00 83.38 256 GLU A N 1
ATOM 2061 C CA . GLU A 1 256 ? 0.311 11.088 24.519 1.00 83.38 256 GLU A CA 1
ATOM 2062 C C . GLU A 1 256 ? 1.555 11.665 23.826 1.00 83.38 256 GLU A C 1
ATOM 2064 O O . GLU A 1 256 ? 1.876 12.843 24.003 1.00 83.38 256 GLU A O 1
ATOM 2069 N N . VAL A 1 257 ? 2.220 10.869 22.984 1.00 83.81 257 VAL A N 1
ATOM 2070 C CA . VAL A 1 257 ? 3.451 11.250 22.274 1.00 83.81 257 VAL A CA 1
ATOM 2071 C C . VAL A 1 257 ? 3.189 12.362 21.271 1.00 83.81 257 VAL A C 1
ATOM 2073 O O . VAL A 1 257 ? 3.936 13.341 21.222 1.00 83.81 257 VAL A O 1
ATOM 2076 N N . TYR A 1 258 ? 2.129 12.238 20.472 1.00 82.31 258 TYR A N 1
ATOM 2077 C CA . TYR A 1 258 ? 1.834 13.220 19.430 1.00 82.31 258 TYR A CA 1
ATOM 2078 C C . TYR A 1 258 ? 0.977 14.390 19.916 1.00 82.31 258 TYR A C 1
ATOM 2080 O O . TYR A 1 258 ? 0.767 15.327 19.146 1.00 82.31 258 TYR A O 1
ATOM 2088 N N . LYS A 1 259 ? 0.513 14.365 21.174 1.00 77.75 259 LYS A N 1
ATOM 2089 C CA . LYS A 1 259 ? -0.340 15.396 21.791 1.00 77.75 259 LYS A CA 1
ATOM 2090 C C . LYS A 1 259 ? -1.516 15.782 20.895 1.00 77.75 259 LYS A C 1
ATOM 2092 O O . LYS A 1 259 ? -1.781 16.958 20.653 1.00 77.75 259 LYS A O 1
ATOM 2097 N N . THR A 1 260 ? -2.177 14.772 20.342 1.00 74.81 260 THR A N 1
ATOM 2098 C CA . THR A 1 260 ? -3.284 14.970 19.402 1.00 74.81 260 THR A CA 1
ATOM 2099 C C . THR A 1 260 ? -4.610 14.980 20.153 1.00 74.81 260 THR A C 1
ATOM 2101 O O . THR A 1 260 ? -4.804 14.191 21.070 1.00 74.81 260 THR A O 1
ATOM 2104 N N . ASN A 1 261 ? -5.558 15.817 19.727 1.00 77.38 261 ASN A N 1
ATOM 2105 C CA . ASN A 1 261 ? -6.940 15.793 20.229 1.00 77.38 261 ASN A CA 1
ATOM 2106 C C . ASN A 1 261 ? -7.760 14.655 19.583 1.00 77.38 261 ASN A C 1
ATOM 2108 O O . ASN A 1 261 ? -8.932 14.831 19.260 1.00 77.38 261 ASN A O 1
ATOM 2112 N N . SER A 1 262 ? -7.122 13.518 19.307 1.00 80.75 262 SER A N 1
ATOM 2113 C CA . SER A 1 262 ? -7.761 12.356 18.683 1.00 80.75 262 SER A CA 1
ATOM 2114 C C . SER A 1 262 ? -8.618 11.621 19.705 1.00 80.75 262 SER A C 1
ATOM 2116 O O . SER A 1 262 ? -8.269 11.569 20.886 1.00 80.75 262 SER A O 1
ATOM 2118 N N . PHE A 1 263 ? -9.708 11.007 19.254 1.00 81.06 263 PHE A N 1
ATOM 2119 C CA . PHE A 1 263 ? -10.602 10.239 20.119 1.00 81.06 263 PHE A CA 1
ATOM 2120 C C . PHE A 1 263 ? -10.573 8.756 19.753 1.00 81.06 263 PHE A C 1
ATOM 2122 O O . PHE A 1 263 ? -10.636 8.409 18.575 1.00 81.06 263 PHE A O 1
ATOM 2129 N N . ILE A 1 264 ? -10.487 7.894 20.769 1.00 82.00 264 ILE A N 1
ATOM 2130 C CA . ILE A 1 264 ? -10.572 6.440 20.620 1.00 82.00 264 ILE A CA 1
ATOM 2131 C C . ILE A 1 264 ? -12.018 6.016 20.874 1.00 82.00 264 ILE A C 1
ATOM 2133 O O . ILE A 1 264 ? -12.507 6.172 21.992 1.00 82.00 264 ILE A O 1
ATOM 2137 N N . ASP A 1 265 ? -12.671 5.444 19.867 1.00 82.06 265 ASP A N 1
ATOM 2138 C CA . ASP A 1 265 ? -14.080 5.056 19.942 1.00 82.06 265 ASP A CA 1
ATOM 2139 C C . ASP A 1 265 ? -14.232 3.551 20.240 1.00 82.06 265 ASP A C 1
ATOM 2141 O O . ASP A 1 265 ? -13.970 2.692 19.394 1.00 82.06 265 ASP A O 1
ATOM 2145 N N . VAL A 1 266 ? -14.586 3.220 21.489 1.00 72.31 266 VAL A N 1
ATOM 2146 C CA . VAL A 1 266 ? -14.566 1.859 22.067 1.00 72.31 266 VAL A CA 1
ATOM 2147 C C . VAL A 1 266 ? -15.877 1.545 22.796 1.00 72.31 266 VAL A C 1
ATOM 2149 O O . VAL A 1 266 ? -15.936 1.586 24.020 1.00 72.31 266 VAL A O 1
ATOM 2152 N N . PHE A 1 267 ? -16.943 1.229 22.059 1.00 65.12 267 PHE A N 1
ATOM 2153 C CA . PHE A 1 267 ? -18.289 1.122 22.641 1.00 65.12 267 PHE A CA 1
ATOM 2154 C C . PHE A 1 267 ? -18.647 -0.251 23.234 1.00 65.12 267 PHE A C 1
ATOM 2156 O O . PHE A 1 267 ? -19.297 -0.295 24.275 1.00 65.12 267 PHE A O 1
ATOM 2163 N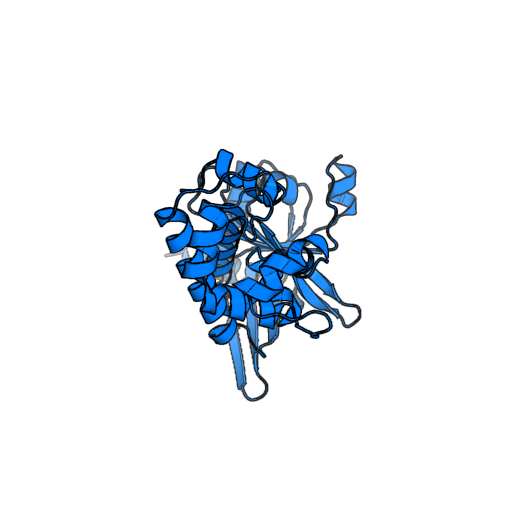 N . ALA A 1 268 ? -18.277 -1.376 22.609 1.00 59.28 268 ALA A N 1
ATOM 2164 C CA . ALA A 1 268 ? -18.941 -2.655 22.928 1.00 59.28 268 ALA A CA 1
ATOM 2165 C C . ALA A 1 268 ? -18.036 -3.747 23.534 1.00 59.28 268 ALA A C 1
ATOM 2167 O O . ALA A 1 268 ? -18.377 -4.343 24.553 1.00 59.28 268 ALA A O 1
ATOM 2168 N N . ASP A 1 269 ? -16.875 -4.014 22.936 1.00 63.12 269 ASP A N 1
ATOM 2169 C CA . ASP A 1 269 ? -16.071 -5.220 23.234 1.00 63.12 269 ASP A CA 1
ATOM 2170 C C . ASP A 1 269 ? -14.784 -4.927 24.040 1.00 63.12 269 ASP A C 1
ATOM 2172 O O . ASP A 1 269 ? -14.187 -5.772 24.713 1.00 63.12 269 ASP A O 1
ATOM 2176 N N . TYR A 1 270 ? -14.354 -3.669 24.031 1.00 65.69 270 TYR A N 1
ATOM 2177 C CA . TYR A 1 270 ? -13.204 -3.226 24.814 1.00 65.69 270 TYR A CA 1
ATOM 2178 C C . TYR A 1 270 ? -13.568 -2.919 26.266 1.00 65.69 270 TYR A C 1
ATOM 2180 O O . TYR A 1 270 ? -12.776 -3.202 27.167 1.00 65.69 270 TYR A O 1
ATOM 2188 N N . GLU A 1 271 ? -14.772 -2.403 26.527 1.00 62.50 271 GLU A N 1
ATOM 2189 C CA . GLU A 1 271 ? -15.243 -2.185 27.896 1.00 62.50 271 GLU A CA 1
ATOM 2190 C C . GLU A 1 271 ? -15.327 -3.492 28.692 1.00 62.50 271 GLU A C 1
ATOM 2192 O O . GLU A 1 271 ? -14.933 -3.521 29.859 1.00 62.50 271 GLU A O 1
ATOM 2197 N N . SER A 1 272 ? -15.800 -4.582 28.079 1.00 64.25 272 SER A N 1
ATOM 2198 C CA . SER A 1 272 ? -15.853 -5.909 28.707 1.00 64.25 272 SER A CA 1
ATOM 2199 C C . SER A 1 272 ? -14.445 -6.427 29.020 1.00 64.25 272 SER A C 1
ATOM 2201 O O . SER A 1 272 ? -14.166 -6.785 30.166 1.00 64.25 272 SER A O 1
ATOM 2203 N N . THR A 1 273 ? -13.525 -6.344 28.055 1.00 65.12 273 THR A N 1
ATOM 2204 C CA . THR A 1 273 ? -12.110 -6.728 28.216 1.00 65.12 273 THR A CA 1
ATOM 2205 C C . THR A 1 273 ? -11.420 -5.932 29.340 1.00 65.12 273 THR A C 1
ATOM 2207 O O . THR A 1 273 ? -10.674 -6.485 30.154 1.00 65.12 273 THR A O 1
ATOM 2210 N N . LEU A 1 274 ? -11.694 -4.627 29.449 1.00 63.44 274 LEU A N 1
ATOM 2211 C CA . LEU A 1 274 ? -11.178 -3.773 30.527 1.00 63.44 274 LEU A CA 1
ATOM 2212 C C . LEU A 1 274 ? -11.799 -4.105 31.894 1.00 63.44 274 LEU A C 1
ATOM 2214 O O . LEU A 1 274 ? -11.108 -4.043 32.916 1.00 63.44 274 LEU A O 1
ATOM 2218 N N . ARG A 1 275 ? -13.087 -4.468 31.935 1.00 60.81 275 ARG A N 1
ATOM 2219 C CA . ARG A 1 275 ? -13.781 -4.893 33.164 1.00 60.81 275 ARG A CA 1
ATOM 2220 C C . ARG A 1 275 ? -13.253 -6.231 33.683 1.00 60.81 275 ARG A C 1
ATOM 2222 O O . ARG A 1 275 ? -13.088 -6.375 34.894 1.00 60.81 275 ARG A O 1
ATOM 2229 N N . GLU A 1 276 ? -12.956 -7.188 32.808 1.00 57.88 276 GLU A N 1
ATOM 2230 C CA . GLU A 1 276 ? -12.406 -8.495 33.196 1.00 57.88 276 GLU A CA 1
ATOM 2231 C C . GLU A 1 276 ? -10.974 -8.399 33.730 1.00 57.88 276 GLU A C 1
ATOM 2233 O O . GLU A 1 276 ? -10.661 -9.001 34.758 1.00 57.88 276 GLU A O 1
ATOM 2238 N N . ASN A 1 277 ? -10.120 -7.579 33.113 1.00 55.84 277 ASN A N 1
ATOM 2239 C CA . ASN A 1 277 ? -8.754 -7.377 33.602 1.00 55.84 277 ASN A CA 1
ATOM 2240 C C . ASN A 1 277 ? -8.707 -6.647 34.953 1.00 55.84 277 ASN A C 1
ATOM 2242 O O . ASN A 1 277 ? -7.880 -6.995 35.792 1.00 55.84 277 ASN A O 1
ATOM 2246 N N . LYS A 1 278 ? -9.634 -5.719 35.240 1.00 52.56 278 LYS A N 1
ATOM 2247 C CA . LYS A 1 278 ? -9.755 -5.119 36.586 1.00 52.56 278 LYS A CA 1
ATOM 2248 C C . LYS A 1 278 ? -10.076 -6.146 37.676 1.00 52.56 278 LYS A C 1
ATOM 2250 O O . LYS A 1 278 ? -9.634 -5.973 38.806 1.00 52.56 278 LYS A O 1
ATOM 2255 N N . LYS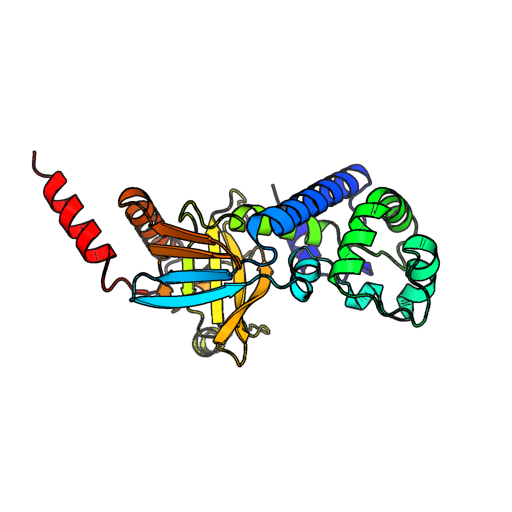 A 1 279 ? -10.811 -7.216 37.353 1.00 44.34 279 LYS A N 1
ATOM 2256 C CA . LYS A 1 279 ? -11.114 -8.294 38.310 1.00 44.34 279 LYS A CA 1
ATOM 2257 C C . LYS A 1 279 ? -9.920 -9.211 38.586 1.00 44.34 279 LYS A C 1
ATOM 2259 O O . LYS A 1 279 ? -9.900 -9.846 39.630 1.00 44.34 279 LYS A O 1
ATOM 2264 N N . ARG A 1 280 ? -8.928 -9.271 37.689 1.00 42.97 280 ARG A N 1
ATOM 2265 C CA . ARG A 1 280 ? -7.723 -10.106 37.850 1.00 42.97 280 ARG A CA 1
ATOM 2266 C C . ARG A 1 280 ? -6.610 -9.459 38.685 1.00 42.97 280 ARG A C 1
ATOM 2268 O O . ARG A 1 280 ? -5.694 -10.162 39.078 1.00 42.97 280 ARG A O 1
ATOM 2275 N N . VAL A 1 281 ? -6.686 -8.155 38.979 1.00 39.31 281 VAL A N 1
ATOM 2276 C CA . VAL A 1 281 ? -5.685 -7.424 39.797 1.00 39.31 281 VAL A CA 1
ATOM 2277 C C . VAL A 1 281 ? -6.015 -7.466 41.302 1.00 39.31 281 VAL A C 1
ATOM 2279 O O . VAL A 1 281 ? -5.354 -6.833 42.117 1.00 39.31 281 VAL A O 1
ATOM 2282 N N . VAL A 1 282 ? -7.022 -8.245 41.701 1.00 40.19 282 VAL A N 1
ATOM 2283 C CA . VAL A 1 282 ? -7.282 -8.564 43.107 1.00 40.19 282 VAL A CA 1
ATOM 2284 C C . VAL A 1 282 ? -7.005 -10.050 43.293 1.00 40.19 282 VAL A C 1
ATOM 2286 O O . VAL A 1 282 ? -7.908 -10.851 43.086 1.00 40.19 282 VAL A O 1
ATOM 2289 N N . HIS A 1 283 ? -5.742 -10.390 43.570 1.00 33.53 283 HIS A N 1
ATOM 2290 C CA . HIS A 1 283 ? -5.276 -11.427 44.506 1.00 33.53 283 HIS A CA 1
ATOM 2291 C C . HIS A 1 283 ? -3.757 -11.581 44.423 1.00 33.53 283 HIS A C 1
ATOM 2293 O O . HIS A 1 283 ? -3.247 -11.905 43.330 1.00 33.53 283 HIS A O 1
#